Protein AF-A0AAU8DUE4-F1 (afdb_monomer_lite)

Foldseek 3Di:
DDDDDPPDPPLPQADWDQDPNFTEGEDPAQVVLLVVQLVVQLVVLCVLVVVDDSVVSSVLSNVLSVVVLVLLVQLLVQLVVLLVVLVWDWPHWYAYSVGIDTQTDDDGPALQSQLSSLLRSLVSLQVQLVVLCVVLVVDDPSDSSNVSSNSSNVVSNVLSVVLLQCFPPRSVVSNQLSVCVRVPHDNVVSLVVSLVSLLVQLVVLQVVLVVCVVVVNNVSSVVSNVVSVVSNVVSVVSVVVVVVVVVCVVDDDDDDDDDDDFDQDPPPPPPDTEGEDDDPDPVVVVVCLVVDPDQKHFYADPSRHTSDMDGSVRSVVVVVVVVVVDPDDPDDDDDDDDDDDDDDD

pLDDT: mean 72.84, std 23.56, range [22.42, 98.5]

Radius of gyration: 26.9 Å; chains: 1; bounding box: 54×58×117 Å

Sequence (345 aa):
MNASGSTGPRSARGPRWVVLGAVVRPSRGWPLSAAIAIIVVAFVAGRVLRDRSGPVVALFSVGLVALLIVGVLLHEFGHLIAARWAGQRVLGIRFDILGGRTDIVGESRGHGRDALVAAAGPLVSVLLAALAAAVATAFTPQSLPWLLSMAIALINGLLAVFNLLPALPLDGGEILRSLLLAIGVRRSVAARAVLGGSLLVGAGLLAAALLVGSRGDLPTAVVLVGIGVHLGAIALSAARHERSSVADDAGPTPRRPATGAVDEVGASGTGRPAIVLTTDSFGAVSAALATDPAQRWVLIDDEGDVVSVWSREELTRILGDRSADRRTSVRTLPAHPPSNDDRTA

Organism: NCBI:txid3158264

Secondary structure (DSSP, 8-state):
----------------EEETTEEEEE-TTHHHHHHHHHHHHHHHHHHHTTTS-HHHHHHHHHHHHHHHHHHHHHHHHHHHHHHHHTT-EEEEEEE-SS-EEEEEES--SSHHHHHHHHHHHHHHHHHHHHHHHHHHTTS-TTSHHHHHHHHHHHHHHHHHHHHTSS-TTSHHHHHHHHHHHHTT--HHHHHHHHHHHHHHHHHHHHHHHHHHHHTT-HHHHHHHHHHHHHHHHHHHHHHHHHHHHHHTTSPPP-PPPP---------TTSSS--EE---S-HHHHHHHHHH---SEEEEE-TTS-EEEEEEHHHHHHHHHHHHHTT-S---PPPPPPP-------

Structure (mmCIF, N/CA/C/O backbone):
data_AF-A0AAU8DUE4-F1
#
_entry.id   AF-A0AAU8DUE4-F1
#
loop_
_atom_site.group_PDB
_atom_site.id
_atom_site.type_symbol
_atom_site.label_atom_id
_atom_site.label_alt_id
_atom_site.label_comp_id
_atom_site.label_asym_id
_atom_site.label_entity_id
_atom_site.label_seq_id
_atom_site.pdbx_PDB_ins_code
_atom_site.Cartn_x
_atom_site.Cartn_y
_atom_site.Cartn_z
_atom_site.occupancy
_atom_site.B_iso_or_equiv
_atom_site.auth_seq_id
_atom_site.auth_comp_id
_atom_site.auth_asym_id
_atom_site.auth_atom_id
_atom_site.pdbx_PDB_model_num
ATOM 1 N N . MET A 1 1 ? 32.704 34.022 38.830 1.00 37.94 1 MET A N 1
ATOM 2 C CA . MET A 1 1 ? 32.603 33.742 37.383 1.00 37.94 1 MET A CA 1
ATOM 3 C C . MET A 1 1 ? 33.322 32.435 37.117 1.00 37.94 1 MET A C 1
ATOM 5 O O . MET A 1 1 ? 34.520 32.393 37.330 1.00 37.94 1 MET A O 1
ATOM 9 N N . ASN A 1 2 ? 32.588 31.378 36.772 1.00 26.64 2 ASN A N 1
ATOM 10 C CA . ASN A 1 2 ? 33.035 30.312 35.872 1.00 26.64 2 ASN A CA 1
ATOM 11 C C . ASN A 1 2 ? 31.821 29.441 35.547 1.00 26.64 2 ASN A C 1
ATOM 13 O O . ASN A 1 2 ? 31.178 28.887 36.433 1.00 26.64 2 ASN A O 1
ATOM 17 N N . ALA A 1 3 ? 31.469 29.451 34.265 1.00 30.03 3 ALA A N 1
ATOM 18 C CA . ALA A 1 3 ? 30.291 28.829 33.698 1.00 30.03 3 ALA A CA 1
ATOM 19 C C . ALA A 1 3 ? 30.457 27.305 33.662 1.00 30.03 3 ALA A C 1
ATOM 21 O O . ALA A 1 3 ? 31.355 26.790 32.998 1.00 30.03 3 ALA A O 1
ATOM 22 N N . SER A 1 4 ? 29.569 26.585 34.342 1.00 32.81 4 SER A N 1
ATOM 23 C CA . SER A 1 4 ? 29.316 25.175 34.072 1.00 32.81 4 SER A CA 1
ATOM 24 C C . SER A 1 4 ? 28.500 25.084 32.783 1.00 32.81 4 SER A C 1
ATOM 26 O O . SER A 1 4 ? 27.312 25.397 32.740 1.00 32.81 4 SER A O 1
ATOM 28 N N . GLY A 1 5 ? 29.164 24.703 31.692 1.00 28.00 5 GLY A N 1
ATOM 29 C CA . GLY A 1 5 ? 28.500 24.376 30.439 1.00 28.00 5 GLY A CA 1
ATOM 30 C C . GLY A 1 5 ? 27.603 23.158 30.631 1.00 28.00 5 GLY A C 1
ATOM 31 O O . GLY A 1 5 ? 28.083 22.032 30.710 1.00 28.00 5 GLY A O 1
ATOM 32 N N . SER A 1 6 ? 26.294 23.385 30.695 1.00 29.22 6 SER A N 1
ATOM 33 C CA . SER A 1 6 ? 25.285 22.338 30.597 1.00 29.22 6 SER A CA 1
ATOM 34 C C . SER A 1 6 ? 25.273 21.797 29.164 1.00 29.22 6 SER A C 1
ATOM 36 O O . SER A 1 6 ? 24.607 22.338 28.277 1.00 29.22 6 SER A O 1
ATOM 38 N N . THR A 1 7 ? 26.013 20.724 28.907 1.00 32.09 7 THR A N 1
ATOM 39 C CA . THR A 1 7 ? 25.808 19.898 27.714 1.00 32.09 7 THR A CA 1
ATOM 40 C C . THR A 1 7 ? 24.583 19.021 27.947 1.00 32.09 7 THR A C 1
ATOM 42 O O . THR A 1 7 ? 24.698 17.844 28.273 1.00 32.09 7 THR A O 1
ATOM 45 N N . GLY A 1 8 ? 23.393 19.611 27.814 1.00 29.33 8 GLY A N 1
ATOM 46 C CA . GLY A 1 8 ? 22.180 18.821 27.632 1.00 29.33 8 GLY A CA 1
ATOM 47 C C . GLY A 1 8 ? 22.309 17.983 26.351 1.00 29.33 8 GLY A C 1
ATOM 48 O O . GLY A 1 8 ? 22.964 18.433 25.399 1.00 29.33 8 GLY A O 1
ATOM 49 N N . PRO A 1 9 ? 21.728 16.773 26.290 1.00 30.19 9 PRO A N 1
ATOM 50 C CA . PRO A 1 9 ? 21.724 15.989 25.066 1.00 30.19 9 PRO A CA 1
ATOM 51 C C . PRO A 1 9 ? 21.050 16.818 23.968 1.00 30.19 9 PRO A C 1
ATOM 53 O O . PRO A 1 9 ? 19.863 17.136 24.031 1.00 30.19 9 PRO A O 1
ATOM 56 N N . ARG A 1 10 ? 21.830 17.223 22.959 1.00 33.66 10 ARG A N 1
ATOM 57 C CA . ARG A 1 10 ? 21.301 17.843 21.743 1.00 33.66 10 ARG A CA 1
ATOM 58 C C . ARG A 1 10 ? 20.448 16.778 21.063 1.00 33.66 10 ARG A C 1
ATOM 60 O O . ARG A 1 10 ? 20.991 15.927 20.364 1.00 33.66 10 ARG A O 1
ATOM 67 N N . SER A 1 11 ? 19.132 16.810 21.274 1.00 38.44 11 SER A N 1
ATOM 68 C CA . SER A 1 11 ? 18.200 16.015 20.481 1.00 38.44 11 SER A CA 1
ATOM 69 C C . SER A 1 11 ? 18.420 16.398 19.020 1.00 38.44 11 SER A C 1
ATOM 71 O O . SER A 1 11 ? 18.140 17.517 18.582 1.00 38.44 11 SER A O 1
ATOM 73 N N . ALA A 1 12 ? 19.053 15.496 18.274 1.00 36.91 12 ALA A N 1
ATOM 74 C CA . ALA A 1 12 ? 19.322 15.673 16.861 1.00 36.91 12 ALA A CA 1
ATOM 75 C C . ALA A 1 12 ? 17.980 15.597 16.127 1.00 36.91 12 ALA A C 1
ATOM 77 O O . ALA A 1 12 ? 17.586 14.532 15.655 1.00 36.91 12 ALA A O 1
ATOM 78 N N . ARG A 1 13 ? 17.255 16.724 16.090 1.00 52.66 13 ARG A N 1
ATOM 79 C CA . ARG A 1 13 ? 16.019 16.895 15.324 1.00 52.66 13 ARG A CA 1
ATOM 80 C C . ARG A 1 13 ? 16.349 16.567 13.872 1.00 52.66 13 ARG A C 1
ATOM 82 O O . ARG A 1 13 ? 17.042 17.337 13.209 1.00 52.66 13 ARG A O 1
ATOM 89 N N . GLY A 1 14 ? 15.906 15.399 13.414 1.00 55.41 14 GLY A N 1
ATOM 90 C CA . GLY A 1 14 ? 16.060 14.986 12.025 1.00 55.41 14 GLY A CA 1
ATOM 91 C C . GLY A 1 14 ? 15.427 16.003 11.065 1.00 55.41 14 GLY A C 1
ATOM 92 O O . GLY A 1 14 ? 14.622 16.843 11.489 1.00 55.41 14 GLY A O 1
ATOM 93 N N . PRO A 1 15 ? 15.787 15.957 9.773 1.00 57.09 15 PRO A N 1
ATOM 94 C CA . PRO A 1 15 ? 15.220 16.853 8.775 1.00 57.09 15 PRO A CA 1
ATOM 95 C C . PRO A 1 15 ? 13.686 16.774 8.787 1.00 57.09 15 PRO A C 1
ATOM 97 O O . PRO A 1 15 ? 13.103 15.694 8.822 1.00 57.09 15 PRO A O 1
ATOM 100 N N . ARG A 1 16 ? 13.027 17.936 8.785 1.00 67.12 16 ARG A N 1
ATOM 101 C CA . ARG A 1 16 ? 11.568 18.068 8.687 1.00 67.12 16 ARG A CA 1
ATOM 102 C C . ARG A 1 16 ? 11.243 18.717 7.360 1.00 67.12 16 ARG A C 1
ATOM 104 O O . ARG A 1 16 ? 11.675 19.841 7.116 1.00 67.12 16 ARG A O 1
ATOM 111 N N . TRP A 1 17 ? 10.498 18.024 6.513 1.00 75.38 17 TRP A N 1
ATOM 112 C CA . TRP A 1 17 ? 10.047 18.571 5.238 1.00 75.38 17 TRP A CA 1
ATOM 113 C C . TRP A 1 17 ? 8.568 18.908 5.356 1.00 75.38 17 TRP A C 1
ATOM 115 O O . TRP A 1 17 ? 7.810 18.155 5.958 1.00 75.38 17 TRP A O 1
ATOM 125 N N . VAL A 1 18 ? 8.146 20.048 4.816 1.00 73.38 18 VAL A N 1
ATOM 126 C CA . VAL A 1 18 ? 6.722 20.383 4.736 1.00 73.38 18 VAL A CA 1
ATOM 127 C C . VAL A 1 18 ? 6.282 20.148 3.304 1.00 73.38 18 VAL A C 1
ATOM 129 O O . VAL A 1 18 ? 6.694 20.869 2.402 1.00 73.38 18 VAL A O 1
ATOM 132 N N . VAL A 1 19 ? 5.453 19.130 3.102 1.00 69.31 19 VAL A N 1
ATOM 133 C CA . VAL A 1 19 ? 4.878 18.790 1.798 1.00 69.31 19 VAL A CA 1
ATOM 134 C C . VAL A 1 19 ? 3.371 18.958 1.925 1.00 69.31 19 VAL A C 1
ATOM 136 O O . VAL A 1 19 ? 2.766 18.364 2.810 1.00 69.31 19 VAL A O 1
ATOM 139 N N . LEU A 1 20 ? 2.769 19.828 1.106 1.00 63.19 20 LEU A N 1
ATOM 140 C CA . LEU A 1 20 ? 1.316 20.081 1.094 1.00 63.19 20 LEU A CA 1
ATOM 141 C C . LEU A 1 20 ? 0.706 20.330 2.499 1.00 63.19 20 LEU A C 1
ATOM 143 O O . LEU A 1 20 ? -0.386 19.865 2.821 1.00 63.19 20 LEU A O 1
ATOM 147 N N . GLY A 1 21 ? 1.429 21.041 3.376 1.00 64.25 21 GLY A N 1
ATOM 148 C CA . GLY A 1 21 ? 0.975 21.348 4.743 1.00 64.25 21 GLY A CA 1
ATOM 149 C C . GLY A 1 21 ? 1.030 20.172 5.733 1.00 64.25 21 GLY A C 1
ATOM 150 O O . GLY A 1 21 ? 0.445 20.244 6.818 1.00 64.25 21 GLY A O 1
ATOM 151 N N . ALA A 1 22 ? 1.713 19.082 5.381 1.00 69.75 22 ALA A N 1
ATOM 152 C CA . ALA A 1 22 ? 2.033 17.964 6.262 1.00 69.75 22 ALA A CA 1
ATOM 153 C C . ALA A 1 22 ? 3.537 17.924 6.553 1.00 69.75 22 ALA A C 1
ATOM 155 O O . ALA A 1 22 ? 4.358 18.151 5.664 1.00 69.75 22 ALA A O 1
ATOM 156 N N . VAL A 1 23 ? 3.903 17.630 7.803 1.00 78.62 23 VAL A N 1
ATOM 157 C CA . VAL A 1 23 ? 5.305 17.435 8.189 1.00 78.62 23 VAL A CA 1
ATOM 158 C C . VAL A 1 23 ? 5.705 16.004 7.842 1.00 78.62 23 VAL A C 1
ATOM 160 O O . VAL A 1 23 ? 5.219 15.064 8.468 1.00 78.62 23 VAL A O 1
ATOM 163 N N . VAL A 1 24 ? 6.597 15.854 6.869 1.00 79.75 24 VAL A N 1
ATOM 164 C CA . VAL A 1 24 ? 7.242 14.595 6.497 1.00 79.75 24 VAL A CA 1
ATOM 165 C C . VAL A 1 24 ? 8.560 14.479 7.262 1.00 79.75 24 VAL A C 1
ATOM 167 O O . VAL A 1 24 ? 9.395 15.390 7.235 1.00 79.75 24 VAL A O 1
ATOM 170 N N . ARG A 1 25 ? 8.728 13.367 7.979 1.00 80.94 25 ARG A N 1
ATOM 171 C CA . ARG A 1 25 ? 9.902 13.051 8.798 1.00 80.94 25 ARG A CA 1
ATOM 172 C C . ARG A 1 25 ? 10.561 11.780 8.263 1.00 80.94 25 ARG A C 1
ATOM 174 O O . ARG A 1 25 ? 10.124 10.682 8.607 1.00 80.94 25 ARG A O 1
ATOM 181 N N . PRO A 1 26 ? 11.585 11.900 7.411 1.00 77.38 26 PRO A N 1
ATOM 182 C CA . PRO A 1 26 ? 12.329 10.737 6.970 1.00 77.38 26 PRO A CA 1
ATOM 183 C C . PRO A 1 26 ? 13.243 10.226 8.101 1.00 77.38 26 PRO A C 1
ATOM 185 O O . PRO A 1 26 ? 13.926 11.004 8.772 1.00 77.38 26 PRO A O 1
ATOM 188 N N . SER A 1 27 ? 13.234 8.915 8.339 1.00 77.88 27 SER A N 1
ATOM 189 C CA . SER A 1 27 ? 14.024 8.247 9.380 1.00 77.88 27 SER A CA 1
ATOM 190 C C . SER A 1 27 ? 15.495 8.159 8.982 1.00 77.88 27 SER A C 1
ATOM 192 O O . SER A 1 27 ? 15.812 8.148 7.802 1.00 77.88 27 SER A O 1
ATOM 194 N N . ARG A 1 28 ? 16.433 8.010 9.924 1.00 79.12 28 ARG A N 1
ATOM 195 C CA . ARG A 1 28 ? 17.875 7.923 9.589 1.00 79.12 28 ARG A CA 1
ATOM 196 C C . ARG A 1 28 ? 18.219 6.824 8.563 1.00 79.12 28 ARG A C 1
ATOM 198 O O . ARG A 1 28 ? 19.220 6.955 7.866 1.00 79.12 28 ARG A O 1
ATOM 205 N N . GLY A 1 29 ? 17.395 5.777 8.454 1.00 77.00 29 GLY A N 1
ATOM 206 C CA . GLY A 1 29 ? 17.578 4.659 7.524 1.00 77.00 29 GLY A CA 1
ATOM 207 C C . GLY A 1 29 ? 17.016 4.869 6.112 1.00 77.00 29 GLY A C 1
ATOM 208 O O . GLY A 1 29 ? 17.277 4.042 5.241 1.00 77.00 29 GLY A O 1
ATOM 209 N N . TRP A 1 30 ? 16.284 5.956 5.851 1.00 80.81 30 TRP A N 1
ATOM 210 C CA . TRP A 1 30 ? 15.630 6.195 4.556 1.00 80.81 30 TRP A CA 1
ATOM 211 C C . TRP A 1 30 ? 16.572 6.201 3.328 1.00 80.81 30 TRP A C 1
ATOM 213 O O . TRP A 1 30 ? 16.163 5.721 2.269 1.00 80.81 30 TRP A O 1
ATOM 223 N N . PRO A 1 31 ? 17.835 6.686 3.397 1.00 85.06 31 PRO A N 1
ATOM 224 C CA . PRO A 1 31 ? 18.707 6.669 2.223 1.00 85.06 31 PRO A CA 1
ATOM 225 C C . PRO A 1 31 ? 19.126 5.244 1.852 1.00 85.06 31 PRO A C 1
ATOM 227 O O . PRO A 1 31 ? 19.308 4.935 0.676 1.00 85.06 31 PRO A O 1
ATOM 230 N N . LEU A 1 32 ? 19.255 4.363 2.851 1.00 84.50 32 LEU A N 1
ATOM 231 C CA . LEU A 1 32 ? 19.593 2.960 2.637 1.00 84.50 32 LEU A CA 1
ATOM 232 C C . LEU A 1 32 ? 18.448 2.225 1.932 1.00 84.50 32 LEU A C 1
ATOM 234 O O . LEU A 1 32 ? 18.707 1.478 0.992 1.00 84.50 32 LEU A O 1
ATOM 238 N N . SER A 1 33 ? 17.191 2.465 2.324 1.00 80.19 33 SER A N 1
ATOM 239 C CA . SER A 1 33 ? 16.043 1.861 1.636 1.00 80.19 33 SER A CA 1
ATOM 240 C C . SER A 1 33 ? 15.910 2.354 0.199 1.00 80.19 33 SER A C 1
ATOM 242 O O . SER A 1 33 ? 15.703 1.541 -0.701 1.00 80.19 33 SER A O 1
ATOM 244 N N . ALA A 1 34 ? 16.136 3.647 -0.050 1.00 84.69 34 ALA A N 1
ATOM 245 C CA . ALA A 1 34 ? 16.182 4.188 -1.407 1.00 84.69 34 ALA A CA 1
ATOM 246 C C . ALA A 1 34 ? 17.297 3.541 -2.251 1.00 84.69 34 ALA A C 1
ATOM 248 O O . ALA A 1 34 ? 17.054 3.149 -3.392 1.00 84.69 34 ALA A O 1
ATOM 249 N N . ALA A 1 35 ? 18.499 3.366 -1.693 1.00 88.25 35 ALA A N 1
ATOM 250 C CA . ALA A 1 35 ? 19.607 2.708 -2.385 1.00 88.25 35 ALA A CA 1
ATOM 251 C C . ALA A 1 35 ? 19.294 1.239 -2.717 1.00 88.25 35 ALA A C 1
ATOM 253 O O . ALA A 1 35 ? 19.505 0.809 -3.851 1.00 88.25 35 ALA A O 1
ATOM 254 N N . ILE A 1 36 ? 18.736 0.484 -1.765 1.00 85.00 36 ILE A N 1
ATOM 255 C CA . ILE A 1 36 ? 18.310 -0.907 -1.983 1.00 85.00 36 ILE A CA 1
ATOM 256 C C . ILE A 1 36 ? 17.237 -0.973 -3.074 1.00 85.00 36 ILE A C 1
ATOM 258 O O . ILE A 1 36 ? 17.354 -1.785 -3.991 1.00 85.00 36 ILE A O 1
ATOM 262 N N . ALA A 1 37 ? 16.230 -0.095 -3.025 1.00 85.88 37 ALA A N 1
ATOM 263 C CA . ALA A 1 37 ? 15.186 -0.030 -4.042 1.00 85.88 37 ALA A CA 1
ATOM 264 C C . ALA A 1 37 ? 15.771 0.252 -5.435 1.00 85.88 37 ALA A C 1
ATOM 266 O O . ALA A 1 37 ? 15.408 -0.428 -6.390 1.00 85.88 37 ALA A O 1
ATOM 267 N N . ILE A 1 38 ? 16.722 1.187 -5.554 1.00 90.12 38 ILE A N 1
ATOM 268 C CA . ILE A 1 38 ? 17.409 1.479 -6.824 1.00 90.12 38 ILE A CA 1
ATOM 269 C C . ILE A 1 38 ? 18.175 0.257 -7.324 1.00 90.12 38 ILE A C 1
ATOM 271 O O . ILE A 1 38 ? 18.081 -0.056 -8.505 1.00 90.12 38 ILE A O 1
ATOM 275 N N . ILE A 1 39 ? 18.896 -0.455 -6.455 1.00 88.69 39 ILE A N 1
ATOM 276 C CA . ILE A 1 39 ? 19.651 -1.657 -6.838 1.00 88.69 39 ILE A CA 1
ATOM 277 C C . ILE A 1 39 ? 18.706 -2.759 -7.330 1.00 88.69 39 ILE A C 1
ATOM 279 O O . ILE A 1 39 ? 18.939 -3.337 -8.392 1.00 88.69 39 ILE A O 1
ATOM 283 N N . VAL A 1 40 ? 17.623 -3.029 -6.597 1.00 85.50 40 VAL A N 1
ATOM 284 C CA . VAL A 1 40 ? 16.628 -4.046 -6.970 1.00 85.50 40 VAL A CA 1
ATOM 285 C C . VAL A 1 40 ? 15.948 -3.675 -8.286 1.00 85.50 40 VAL A C 1
ATOM 287 O O . VAL A 1 40 ? 15.868 -4.503 -9.195 1.00 85.50 40 VAL A O 1
ATOM 290 N N . VAL A 1 41 ? 15.506 -2.424 -8.427 1.00 89.44 41 VAL A N 1
ATOM 291 C CA . VAL A 1 41 ? 14.878 -1.941 -9.659 1.00 89.44 41 VAL A CA 1
ATOM 292 C C . VAL A 1 41 ? 15.864 -1.983 -10.821 1.00 89.44 41 VAL A C 1
ATOM 294 O O . VAL A 1 41 ? 15.484 -2.455 -11.884 1.00 89.44 41 VAL A O 1
ATOM 297 N N . ALA A 1 42 ? 17.123 -1.583 -10.637 1.00 91.62 42 ALA A N 1
ATOM 298 C CA . ALA A 1 42 ? 18.146 -1.645 -11.680 1.00 91.62 42 ALA A CA 1
ATOM 299 C C . ALA A 1 42 ? 18.449 -3.077 -12.118 1.00 91.62 42 ALA A C 1
ATOM 301 O O . ALA A 1 42 ? 18.607 -3.335 -13.310 1.00 91.62 42 ALA A O 1
ATOM 302 N N . PHE A 1 43 ? 18.467 -4.023 -11.181 1.00 88.25 43 PHE A N 1
ATOM 303 C CA . PHE A 1 43 ? 18.627 -5.438 -11.490 1.00 88.25 43 PHE A CA 1
ATOM 304 C C . PHE A 1 43 ? 17.467 -5.977 -12.339 1.00 88.25 43 PHE A C 1
ATOM 306 O O . PHE A 1 43 ? 17.693 -6.623 -13.364 1.00 88.25 43 PHE A O 1
ATOM 313 N N . VAL A 1 44 ? 16.221 -5.681 -11.955 1.00 87.75 44 VAL A N 1
ATOM 314 C CA . VAL A 1 44 ? 15.029 -6.101 -12.711 1.00 87.75 44 VAL A CA 1
ATOM 315 C C . VAL A 1 44 ? 14.959 -5.385 -14.062 1.00 87.75 44 VAL A C 1
ATOM 317 O O . VAL A 1 44 ? 14.780 -6.029 -15.097 1.00 87.75 44 VAL A O 1
ATOM 320 N N . ALA A 1 45 ? 15.165 -4.068 -14.078 1.00 90.38 45 ALA A N 1
ATOM 321 C CA . ALA A 1 45 ? 15.173 -3.252 -15.283 1.00 90.38 45 ALA A CA 1
ATOM 322 C C . ALA A 1 45 ? 16.269 -3.701 -16.252 1.00 90.38 45 ALA A C 1
ATOM 324 O O . ALA A 1 45 ? 16.010 -3.743 -17.445 1.00 90.38 45 ALA A O 1
ATOM 325 N N . GLY A 1 46 ? 17.443 -4.122 -15.775 1.00 91.56 46 GLY A N 1
ATOM 326 C CA . GLY A 1 46 ? 18.506 -4.672 -16.620 1.00 91.56 46 GLY A CA 1
ATOM 327 C C . GLY A 1 46 ? 18.111 -5.961 -17.348 1.00 91.56 46 GLY A C 1
ATOM 328 O O . GLY A 1 46 ? 18.571 -6.200 -18.461 1.00 91.56 46 GLY A O 1
ATOM 329 N N . ARG A 1 47 ? 17.209 -6.771 -16.773 1.00 89.12 47 ARG A N 1
ATOM 330 C CA . ARG A 1 47 ? 16.661 -7.961 -17.449 1.00 89.12 47 ARG A CA 1
ATOM 331 C C . ARG A 1 47 ? 15.611 -7.606 -18.501 1.00 89.12 47 ARG A C 1
ATOM 333 O O . ARG A 1 47 ? 15.563 -8.246 -19.548 1.00 89.12 47 ARG A O 1
ATOM 340 N N . VAL A 1 48 ? 14.776 -6.604 -18.224 1.00 89.50 48 VAL A N 1
ATOM 341 C CA . VAL A 1 48 ? 13.697 -6.156 -19.126 1.00 89.50 48 VAL A CA 1
ATOM 342 C C . VAL A 1 48 ? 14.245 -5.301 -20.272 1.00 89.50 48 VAL A C 1
ATOM 344 O O . VAL A 1 48 ? 13.879 -5.485 -21.427 1.00 89.50 48 VAL A O 1
ATOM 347 N N . LEU A 1 49 ? 15.164 -4.390 -19.963 1.00 92.81 49 LEU A N 1
ATOM 348 C CA . LEU A 1 49 ? 15.801 -3.438 -20.871 1.00 92.81 49 LEU A CA 1
ATOM 349 C C . LEU A 1 49 ? 17.176 -3.935 -21.339 1.00 92.81 49 LEU A C 1
ATOM 351 O O . LEU A 1 49 ? 18.089 -3.132 -21.518 1.00 92.81 49 LEU A O 1
ATOM 355 N N . ARG A 1 50 ? 17.337 -5.248 -21.538 1.00 91.88 50 ARG A N 1
ATOM 356 C CA . ARG A 1 50 ? 18.631 -5.875 -21.875 1.00 91.88 50 ARG A CA 1
ATOM 357 C C . ARG A 1 50 ? 19.290 -5.310 -23.141 1.00 91.88 50 ARG A C 1
ATOM 359 O O . ARG A 1 50 ? 20.508 -5.321 -23.254 1.00 91.88 50 ARG A O 1
ATOM 366 N N . ASP A 1 51 ? 18.481 -4.789 -24.063 1.00 92.75 51 ASP A N 1
ATOM 367 C CA . ASP A 1 51 ? 18.935 -4.201 -25.329 1.00 92.75 51 ASP A CA 1
ATOM 368 C C . ASP A 1 51 ? 19.290 -2.703 -25.190 1.00 92.75 51 ASP A C 1
ATOM 370 O O . ASP A 1 51 ? 19.585 -2.023 -26.174 1.00 92.75 51 ASP A O 1
ATOM 374 N N . ARG A 1 52 ? 19.215 -2.142 -23.974 1.00 93.56 52 ARG A N 1
ATOM 375 C CA . ARG A 1 52 ? 19.530 -0.738 -23.672 1.00 93.56 52 ARG A CA 1
ATOM 376 C C . ARG A 1 52 ? 20.885 -0.623 -22.982 1.00 93.56 52 ARG A C 1
ATOM 378 O O . ARG A 1 52 ? 21.331 -1.521 -22.277 1.00 93.56 52 ARG A O 1
ATOM 385 N N . SER A 1 53 ? 21.536 0.524 -23.164 1.00 95.50 53 SER A N 1
ATOM 386 C CA . SER A 1 53 ? 22.815 0.802 -22.514 1.00 95.50 53 SER A CA 1
ATOM 387 C C . SER A 1 53 ? 22.659 0.936 -20.995 1.00 95.50 53 SER A C 1
ATOM 389 O O . SER A 1 53 ? 21.625 1.387 -20.495 1.00 95.50 53 SER A O 1
ATOM 391 N N . GLY A 1 54 ? 23.719 0.601 -20.253 1.00 94.69 54 GLY A N 1
ATOM 392 C CA . GLY A 1 54 ? 23.750 0.708 -18.789 1.00 94.69 54 GLY A CA 1
ATOM 393 C C . GLY A 1 54 ? 23.278 2.067 -18.239 1.00 94.69 54 GLY A C 1
ATOM 394 O O . GLY A 1 54 ? 22.445 2.074 -17.334 1.00 94.69 54 GLY A O 1
ATOM 395 N N . PRO A 1 55 ? 23.708 3.217 -18.801 1.00 95.94 55 PRO A N 1
ATOM 396 C CA . PRO A 1 55 ? 23.229 4.530 -18.361 1.00 95.94 55 PRO A CA 1
ATOM 397 C C . PRO A 1 55 ? 21.716 4.733 -18.514 1.00 95.94 55 PRO A C 1
ATOM 399 O O . PRO A 1 55 ? 21.093 5.349 -17.652 1.00 95.94 55 PRO A O 1
ATOM 402 N N . VAL A 1 56 ? 21.103 4.192 -19.574 1.00 95.12 56 VAL A N 1
ATOM 403 C CA . VAL A 1 56 ? 19.646 4.272 -19.778 1.00 95.12 56 VAL A CA 1
ATOM 404 C C . VAL A 1 56 ? 18.914 3.454 -18.718 1.00 95.12 56 VAL A C 1
ATOM 406 O O . VAL A 1 56 ? 17.943 3.938 -18.141 1.00 95.12 56 VAL A O 1
ATOM 409 N N . VAL A 1 57 ? 19.398 2.245 -18.417 1.00 95.19 57 VAL A N 1
ATOM 410 C CA . VAL A 1 57 ? 18.835 1.397 -17.353 1.00 95.19 57 VAL A CA 1
ATOM 411 C C . VAL A 1 57 ? 18.962 2.077 -15.989 1.00 95.19 57 VAL A C 1
ATOM 413 O O . VAL A 1 57 ? 17.997 2.101 -15.224 1.00 95.19 57 VAL A O 1
ATOM 416 N N . ALA A 1 58 ? 20.115 2.682 -15.695 1.00 94.62 58 ALA A N 1
ATOM 417 C CA . ALA A 1 58 ? 20.342 3.407 -14.448 1.00 94.62 58 ALA A CA 1
ATOM 418 C C . ALA A 1 58 ? 19.387 4.603 -14.302 1.00 94.62 58 ALA A C 1
ATOM 420 O O . ALA A 1 58 ? 18.719 4.732 -13.276 1.00 94.62 58 ALA A O 1
ATOM 421 N N . LEU A 1 59 ? 19.259 5.434 -15.344 1.00 95.62 59 LEU A N 1
ATOM 422 C CA . LEU A 1 59 ? 18.360 6.590 -15.333 1.00 95.62 59 LEU A CA 1
ATOM 423 C C . LEU A 1 59 ? 16.890 6.171 -15.197 1.00 95.62 59 LEU A C 1
ATOM 425 O O . LEU A 1 59 ? 16.162 6.755 -14.397 1.00 95.62 59 LEU A O 1
ATOM 429 N N . PHE A 1 60 ? 16.470 5.132 -15.927 1.00 95.62 60 PHE A N 1
ATOM 430 C CA . PHE A 1 60 ? 15.132 4.554 -15.799 1.00 95.62 60 PHE A CA 1
ATOM 431 C C . PHE A 1 60 ? 14.859 4.097 -14.362 1.00 95.62 60 PHE A C 1
ATOM 433 O O . PHE A 1 60 ? 13.798 4.377 -13.815 1.00 95.62 60 PHE A O 1
ATOM 440 N N . SER A 1 61 ? 15.831 3.436 -13.733 1.00 93.94 61 SER A N 1
ATOM 441 C CA . SER A 1 61 ? 15.683 2.876 -12.387 1.00 93.94 61 SER A CA 1
ATOM 442 C C . SER A 1 61 ? 15.581 3.955 -11.316 1.00 93.94 61 SER A C 1
ATOM 444 O O . SER A 1 61 ? 14.702 3.888 -10.461 1.00 93.94 61 SER A O 1
ATOM 446 N N . VAL A 1 62 ? 16.429 4.986 -11.392 1.00 95.19 62 VAL A N 1
ATOM 447 C CA . VAL A 1 62 ? 16.360 6.146 -10.491 1.00 95.19 62 VAL A CA 1
ATOM 448 C C . VAL A 1 62 ? 15.040 6.895 -10.676 1.00 95.19 62 VAL A C 1
ATOM 450 O O . VAL A 1 62 ? 14.376 7.210 -9.690 1.00 95.19 62 VAL A O 1
ATOM 453 N N . GLY A 1 63 ? 14.630 7.136 -11.927 1.00 95.12 63 GLY A N 1
ATOM 454 C CA . GLY A 1 63 ? 13.361 7.793 -12.239 1.00 95.12 63 GLY A CA 1
ATOM 455 C C . GLY A 1 63 ? 12.153 7.009 -11.727 1.00 95.12 63 GLY A C 1
ATOM 456 O O . GLY A 1 63 ? 11.264 7.588 -11.105 1.00 95.12 63 GLY A O 1
ATOM 457 N N . LEU A 1 64 ? 12.147 5.686 -11.918 1.00 94.44 64 LEU A N 1
ATOM 458 C CA . LEU A 1 64 ? 11.099 4.814 -11.399 1.00 94.44 64 LEU A CA 1
ATOM 459 C C . LEU A 1 64 ? 11.058 4.866 -9.869 1.00 94.44 64 LEU A C 1
ATOM 461 O O . LEU A 1 64 ? 10.005 5.173 -9.327 1.00 94.44 64 LEU A O 1
ATOM 465 N N . VAL A 1 65 ? 12.176 4.658 -9.163 1.00 92.12 65 VAL A N 1
ATOM 466 C CA . VAL A 1 65 ? 12.194 4.706 -7.687 1.00 92.12 65 VAL A CA 1
ATOM 467 C C . VAL A 1 65 ? 11.740 6.063 -7.149 1.00 92.12 65 VAL A C 1
ATOM 469 O O . VAL A 1 65 ? 10.964 6.103 -6.196 1.00 92.12 65 VAL A O 1
ATOM 472 N N . ALA A 1 66 ? 12.147 7.171 -7.771 1.00 92.88 66 ALA A N 1
ATOM 473 C CA . ALA A 1 66 ? 11.668 8.496 -7.384 1.00 92.88 66 ALA A CA 1
ATOM 474 C C . ALA A 1 66 ? 10.135 8.602 -7.496 1.00 92.88 66 ALA A C 1
ATOM 476 O O . ALA A 1 66 ? 9.478 9.076 -6.570 1.00 92.88 66 ALA A O 1
ATOM 477 N N . LEU A 1 67 ? 9.552 8.100 -8.589 1.00 93.94 67 LEU A N 1
ATOM 478 C CA . LEU A 1 67 ? 8.099 8.067 -8.780 1.00 93.94 67 LEU A CA 1
ATOM 479 C C . LEU A 1 67 ? 7.395 7.094 -7.824 1.00 93.94 67 LEU A C 1
ATOM 481 O O . LEU A 1 67 ? 6.276 7.372 -7.399 1.00 93.94 67 LEU A O 1
ATOM 485 N N . LEU A 1 68 ? 8.041 5.993 -7.430 1.00 90.06 68 LEU A N 1
ATOM 486 C CA . LEU A 1 68 ? 7.514 5.085 -6.408 1.00 90.06 68 LEU A CA 1
ATOM 487 C C . LEU A 1 68 ? 7.449 5.750 -5.035 1.00 90.06 68 LEU A C 1
ATOM 489 O O . LEU A 1 68 ? 6.436 5.624 -4.355 1.00 90.06 68 LEU A O 1
ATOM 493 N N . ILE A 1 69 ? 8.482 6.505 -4.652 1.00 89.06 69 ILE A N 1
ATOM 494 C CA . ILE A 1 69 ? 8.471 7.294 -3.412 1.00 89.06 69 ILE A CA 1
ATOM 495 C C . ILE A 1 69 ? 7.320 8.302 -3.448 1.00 89.06 69 ILE A C 1
ATOM 497 O O . ILE A 1 69 ? 6.584 8.423 -2.472 1.00 89.06 69 ILE A O 1
ATOM 501 N N . VAL A 1 70 ? 7.112 8.981 -4.581 1.00 91.62 70 VAL A N 1
ATOM 502 C CA . VAL A 1 70 ? 5.957 9.875 -4.757 1.00 91.62 70 VAL A CA 1
ATOM 503 C C . VAL A 1 70 ? 4.638 9.109 -4.616 1.00 91.62 70 VAL A C 1
ATOM 505 O O . VAL A 1 70 ? 3.745 9.591 -3.928 1.00 91.62 70 VAL A O 1
ATOM 508 N N . GLY A 1 71 ? 4.514 7.915 -5.199 1.00 92.94 71 GLY A N 1
ATOM 509 C CA . GLY A 1 71 ? 3.325 7.066 -5.062 1.00 92.94 71 GLY A CA 1
ATOM 510 C C . GLY A 1 71 ? 3.025 6.676 -3.612 1.00 92.94 71 GLY A C 1
ATOM 511 O O . GLY A 1 71 ? 1.893 6.839 -3.162 1.00 92.94 71 GLY A O 1
ATOM 512 N N . VAL A 1 72 ? 4.042 6.248 -2.854 1.00 91.06 72 VAL A N 1
ATOM 513 C CA . VAL A 1 72 ? 3.913 5.940 -1.417 1.00 91.06 72 VAL A CA 1
ATOM 514 C C . VAL A 1 72 ? 3.543 7.190 -0.620 1.00 91.06 72 VAL A C 1
ATOM 516 O O . VAL A 1 72 ? 2.661 7.141 0.227 1.00 91.06 72 VAL A O 1
ATOM 519 N N . LEU A 1 73 ? 4.150 8.343 -0.910 1.00 90.69 73 LEU A N 1
ATOM 520 C CA . LEU A 1 73 ? 3.765 9.590 -0.249 1.00 90.69 73 LEU A CA 1
ATOM 521 C C . LEU A 1 73 ? 2.307 9.948 -0.541 1.00 90.69 73 LEU A C 1
ATOM 523 O O . LEU A 1 73 ? 1.584 10.307 0.380 1.00 90.69 73 LEU A O 1
ATOM 527 N N . LEU A 1 74 ? 1.861 9.842 -1.794 1.00 94.00 74 LEU A N 1
ATOM 528 C CA . LEU A 1 74 ? 0.471 10.111 -2.167 1.00 94.00 74 LEU A CA 1
ATOM 529 C C . LEU A 1 74 ? -0.505 9.147 -1.481 1.00 94.00 74 LEU A C 1
ATOM 531 O O . LEU A 1 74 ? -1.564 9.588 -1.037 1.00 94.00 74 LEU A O 1
ATOM 535 N N . HIS A 1 75 ? -0.133 7.875 -1.335 1.00 94.81 75 HIS A N 1
ATOM 536 C CA . HIS A 1 75 ? -0.864 6.897 -0.530 1.00 94.81 75 HIS A CA 1
ATOM 537 C C . HIS A 1 75 ? -1.027 7.381 0.924 1.00 94.81 75 HIS A C 1
ATOM 539 O O . HIS A 1 75 ? -2.152 7.522 1.403 1.00 94.81 75 HIS A O 1
ATOM 545 N N . GLU A 1 76 ? 0.066 7.772 1.588 1.00 92.81 76 GLU A N 1
ATOM 546 C CA . GLU A 1 76 ? 0.016 8.339 2.947 1.00 92.81 76 GLU A CA 1
ATOM 547 C C . GLU A 1 76 ? -0.796 9.639 3.025 1.00 92.81 76 GLU A C 1
ATOM 549 O O . GLU A 1 76 ? -1.552 9.873 3.972 1.00 92.81 76 GLU A O 1
ATOM 554 N N . PHE A 1 77 ? -0.709 10.492 2.002 1.00 92.62 77 PHE A N 1
ATOM 555 C CA . PHE A 1 77 ? -1.546 11.686 1.907 1.00 92.62 77 PHE A CA 1
ATOM 556 C C . PHE A 1 77 ? -3.036 11.341 1.840 1.00 92.62 77 PHE A C 1
ATOM 558 O O . PHE A 1 77 ? -3.840 12.082 2.407 1.00 92.62 77 PHE A O 1
ATOM 565 N N . GLY A 1 78 ? -3.407 10.222 1.212 1.00 95.19 78 GLY A N 1
ATOM 566 C CA . GLY A 1 78 ? -4.768 9.690 1.233 1.00 95.19 78 GLY A CA 1
ATOM 567 C C . GLY A 1 78 ? -5.273 9.489 2.661 1.00 95.19 78 GLY A C 1
ATOM 568 O O . GLY A 1 78 ? -6.297 10.068 3.038 1.00 95.19 78 GLY A O 1
ATOM 569 N N . HIS A 1 79 ? -4.515 8.760 3.484 1.00 93.62 79 HIS A N 1
ATOM 570 C CA . HIS A 1 79 ? -4.837 8.572 4.903 1.00 93.62 79 HIS A CA 1
ATOM 571 C C . HIS A 1 79 ? -4.894 9.891 5.662 1.00 93.62 79 HIS A C 1
ATOM 573 O O . HIS A 1 79 ? -5.842 10.140 6.400 1.00 93.62 79 HIS A O 1
ATOM 579 N N . LEU A 1 80 ? -3.909 10.766 5.464 1.00 93.06 80 LEU A N 1
ATOM 580 C CA . LEU A 1 80 ? -3.840 12.054 6.146 1.00 93.06 80 LEU A CA 1
ATOM 581 C C . LEU A 1 80 ? -5.064 12.929 5.857 1.00 93.06 80 LEU A C 1
ATOM 583 O O . LEU A 1 80 ? -5.629 13.528 6.778 1.00 93.06 80 LEU A O 1
ATOM 587 N N . ILE A 1 81 ? -5.470 13.028 4.589 1.00 93.69 81 ILE A N 1
ATOM 588 C CA . ILE A 1 81 ? -6.635 13.817 4.177 1.00 93.69 81 ILE A CA 1
ATOM 589 C C . ILE A 1 81 ? -7.903 13.214 4.785 1.00 93.69 81 ILE A C 1
ATOM 591 O O . ILE A 1 81 ? -8.696 13.945 5.387 1.00 93.69 81 ILE A O 1
ATOM 595 N N . ALA A 1 82 ? -8.067 11.892 4.698 1.00 94.69 82 ALA A N 1
ATOM 596 C CA . ALA A 1 82 ? -9.220 11.200 5.260 1.00 94.69 82 ALA A CA 1
ATOM 597 C C . ALA A 1 82 ? -9.289 11.331 6.790 1.00 94.69 82 ALA A C 1
ATOM 599 O O . ALA A 1 82 ? -10.357 11.611 7.331 1.00 94.69 82 ALA A O 1
ATOM 600 N N . ALA A 1 83 ? -8.161 11.215 7.491 1.00 91.62 83 ALA A N 1
ATOM 601 C CA . ALA A 1 83 ? -8.074 11.354 8.943 1.00 91.62 83 ALA A CA 1
ATOM 602 C C . ALA A 1 83 ? -8.480 12.762 9.397 1.00 91.62 83 ALA A C 1
ATOM 604 O O . ALA A 1 83 ? -9.281 12.923 10.321 1.00 91.62 83 ALA A O 1
ATOM 605 N N . ARG A 1 84 ? -7.996 13.803 8.703 1.00 90.94 84 ARG A N 1
ATOM 606 C CA . ARG A 1 84 ? -8.399 15.194 8.971 1.00 90.94 84 ARG A CA 1
ATOM 607 C C . ARG A 1 84 ? -9.893 15.404 8.732 1.00 90.94 84 ARG A C 1
ATOM 609 O O . ARG A 1 84 ? -10.552 16.033 9.557 1.00 90.94 84 ARG A O 1
ATOM 616 N N . TRP A 1 85 ? -10.438 14.848 7.648 1.00 93.12 85 TRP A N 1
ATOM 617 C CA . TRP A 1 85 ? -11.878 14.873 7.373 1.00 93.12 85 TRP A CA 1
ATOM 618 C C . TRP A 1 85 ? -12.691 14.140 8.454 1.00 93.12 85 TRP A C 1
ATOM 620 O O . TRP A 1 85 ? -13.748 14.617 8.871 1.00 93.12 85 TRP A O 1
ATOM 630 N N . ALA A 1 86 ? -12.173 13.026 8.973 1.00 90.75 86 ALA A N 1
ATOM 631 C CA . ALA A 1 86 ? -12.784 12.250 10.048 1.00 90.75 86 ALA A CA 1
ATOM 632 C C . ALA A 1 86 ? -12.694 12.929 11.434 1.00 90.75 86 ALA A C 1
ATOM 634 O O . ALA A 1 86 ? -13.308 12.455 12.396 1.00 90.75 86 ALA A O 1
ATOM 635 N N . GLY A 1 87 ? -11.985 14.061 11.534 1.00 86.38 87 GLY A N 1
ATOM 636 C CA . GLY A 1 87 ? -11.803 14.847 12.756 1.00 86.38 87 GLY A CA 1
ATOM 637 C C . GLY A 1 87 ? -10.622 14.409 13.623 1.00 86.38 87 GLY A C 1
ATOM 638 O O . GLY A 1 87 ? -10.507 14.878 14.754 1.00 86.38 87 GLY A O 1
ATOM 639 N N . GLN A 1 88 ? -9.757 13.531 13.114 1.00 87.25 88 GLN A N 1
ATOM 640 C CA . GLN A 1 88 ? -8.563 13.064 13.814 1.00 87.25 88 GLN A CA 1
ATOM 641 C C . GLN A 1 88 ? -7.401 14.047 13.642 1.00 87.25 88 GLN A C 1
ATOM 643 O O . GLN A 1 88 ? -7.327 14.822 12.681 1.00 87.25 88 GLN A O 1
ATOM 648 N N . ARG A 1 89 ? -6.462 14.023 14.594 1.00 83.19 89 ARG A N 1
ATOM 649 C CA . ARG A 1 89 ? -5.255 14.855 14.547 1.00 83.19 89 ARG A CA 1
ATOM 650 C C . ARG A 1 89 ? -4.123 14.081 13.886 1.00 83.19 89 ARG A C 1
ATOM 652 O O . ARG A 1 89 ? -3.790 12.992 14.327 1.00 83.19 89 ARG A O 1
ATOM 659 N N . VAL A 1 90 ? -3.490 14.674 12.877 1.00 84.06 90 VAL A N 1
ATOM 660 C CA . VAL A 1 90 ? -2.330 14.077 12.195 1.00 84.06 90 VAL A CA 1
ATOM 661 C C . VAL A 1 90 ? -1.051 14.777 12.650 1.00 84.06 90 VAL A C 1
ATOM 663 O O . VAL A 1 90 ? -0.920 15.990 12.468 1.00 84.06 90 VAL A O 1
ATOM 666 N N . LEU A 1 91 ? -0.115 14.030 13.240 1.00 79.94 91 LEU A N 1
ATOM 667 C CA . LEU A 1 91 ? 1.167 14.549 13.744 1.00 79.94 91 LEU A CA 1
ATOM 668 C C . LEU A 1 91 ? 2.225 14.695 12.641 1.00 79.94 91 LEU A C 1
ATOM 670 O O . LEU A 1 91 ? 3.162 15.497 12.756 1.00 79.94 91 LEU A O 1
ATOM 674 N N . GLY A 1 92 ? 2.086 13.919 11.570 1.00 80.12 92 GLY A N 1
ATOM 675 C CA . GLY A 1 92 ? 2.937 13.953 10.388 1.00 80.12 92 GLY A CA 1
ATOM 676 C C . GLY A 1 92 ? 2.953 12.616 9.660 1.00 80.12 92 GLY A C 1
ATOM 677 O O . GLY A 1 92 ? 2.228 11.695 10.021 1.00 80.12 92 GLY A O 1
ATOM 678 N N . ILE A 1 93 ? 3.793 12.539 8.636 1.00 84.19 93 ILE A N 1
ATOM 679 C CA . ILE A 1 93 ? 4.081 11.311 7.896 1.00 84.19 93 ILE A CA 1
ATOM 680 C C . ILE A 1 93 ? 5.523 10.932 8.220 1.00 84.19 93 ILE A C 1
ATOM 682 O O . ILE A 1 93 ? 6.432 11.747 8.037 1.00 84.19 93 ILE A O 1
ATOM 686 N N . ARG A 1 94 ? 5.746 9.721 8.725 1.00 80.88 94 ARG A N 1
ATOM 687 C CA . ARG A 1 94 ? 7.082 9.145 8.888 1.00 80.88 94 ARG A CA 1
ATOM 688 C C . ARG A 1 94 ? 7.408 8.287 7.681 1.00 80.88 94 ARG A C 1
ATOM 690 O O . ARG A 1 94 ? 6.534 7.627 7.135 1.00 80.88 94 ARG A O 1
ATOM 697 N N . PHE A 1 95 ? 8.662 8.323 7.262 1.00 76.25 95 PHE A N 1
ATOM 698 C CA . PHE A 1 95 ? 9.147 7.507 6.156 1.00 76.25 95 PHE A CA 1
ATOM 699 C C . PHE A 1 95 ? 10.364 6.720 6.628 1.00 76.25 95 PHE A C 1
ATOM 701 O O . PHE A 1 95 ? 11.337 7.323 7.080 1.00 76.25 95 PHE A O 1
ATOM 708 N N . ASP A 1 96 ? 10.303 5.395 6.577 1.00 71.06 96 ASP A N 1
ATOM 709 C CA . ASP A 1 96 ? 11.338 4.496 7.074 1.00 71.06 96 ASP A CA 1
ATOM 710 C C . ASP A 1 96 ? 11.815 3.485 6.016 1.00 71.06 96 ASP A C 1
ATOM 712 O O . ASP A 1 96 ? 11.708 3.712 4.810 1.00 71.06 96 ASP A O 1
ATOM 716 N N . ILE A 1 97 ? 12.471 2.412 6.467 1.00 60.44 97 ILE A N 1
ATOM 717 C CA . ILE A 1 97 ? 13.007 1.376 5.578 1.00 60.44 97 ILE A CA 1
ATOM 718 C C . ILE A 1 97 ? 11.890 0.496 4.997 1.00 60.44 97 ILE A C 1
ATOM 720 O O . ILE A 1 97 ? 12.053 -0.052 3.909 1.00 60.44 97 ILE A O 1
ATOM 724 N N . LEU A 1 98 ? 10.774 0.366 5.714 1.00 59.56 98 LEU A N 1
ATOM 725 C CA . LEU A 1 98 ? 9.632 -0.477 5.379 1.00 59.56 98 LEU A CA 1
ATOM 726 C C . LEU A 1 98 ? 8.561 0.284 4.583 1.00 59.56 98 LEU A C 1
ATOM 728 O O . LEU A 1 98 ? 7.785 -0.354 3.876 1.00 59.56 98 LEU A O 1
ATOM 732 N N . GLY A 1 99 ? 8.539 1.621 4.641 1.00 73.00 99 GLY A N 1
ATOM 733 C CA . GLY A 1 99 ? 7.668 2.451 3.809 1.00 73.00 99 GLY A CA 1
ATOM 734 C C . GLY A 1 99 ? 7.314 3.806 4.423 1.00 73.00 99 GLY A C 1
ATOM 735 O O . GLY A 1 99 ? 8.106 4.417 5.139 1.00 73.00 99 GLY A O 1
ATOM 736 N N . GLY A 1 100 ? 6.118 4.296 4.097 1.00 79.06 100 GLY A N 1
ATOM 737 C CA . GLY A 1 100 ? 5.497 5.449 4.743 1.00 79.06 100 GLY A CA 1
ATOM 738 C C . GLY A 1 100 ? 4.566 5.008 5.872 1.00 79.06 100 GLY A C 1
ATOM 739 O O . GLY A 1 100 ? 4.039 3.902 5.849 1.00 79.06 100 GLY A O 1
ATOM 740 N N . ARG A 1 101 ? 4.383 5.864 6.878 1.00 83.31 101 ARG A N 1
ATOM 741 C CA . ARG A 1 101 ? 3.323 5.719 7.875 1.00 83.31 101 ARG A CA 1
ATOM 742 C C . ARG A 1 101 ? 2.804 7.080 8.300 1.00 83.31 101 ARG A C 1
ATOM 744 O O . ARG A 1 101 ? 3.574 7.947 8.721 1.00 83.31 101 ARG A O 1
ATOM 751 N N . THR A 1 102 ? 1.492 7.247 8.263 1.00 82.50 102 THR A N 1
ATOM 752 C CA . THR A 1 102 ? 0.824 8.440 8.780 1.00 82.50 102 THR A CA 1
ATOM 753 C C . THR A 1 102 ? 0.567 8.312 10.281 1.00 82.50 102 THR A C 1
ATOM 755 O O . THR A 1 102 ? -0.100 7.387 10.743 1.00 82.50 102 THR A O 1
ATOM 758 N N . ASP A 1 103 ? 1.070 9.272 11.057 1.00 81.00 103 ASP A N 1
ATOM 759 C CA . ASP A 1 103 ? 0.858 9.329 12.502 1.00 81.00 103 ASP A CA 1
ATOM 760 C C . ASP A 1 103 ? -0.458 10.022 12.827 1.00 81.00 103 ASP A C 1
ATOM 762 O O . ASP A 1 103 ? -0.555 11.256 12.820 1.00 81.00 103 ASP A O 1
ATOM 766 N N . ILE A 1 104 ? -1.471 9.215 13.119 1.00 81.31 104 ILE A N 1
ATOM 767 C CA . ILE A 1 104 ? -2.823 9.664 13.441 1.00 81.31 104 ILE A CA 1
ATOM 768 C C . ILE A 1 104 ? -3.063 9.474 14.940 1.00 81.31 104 ILE A C 1
ATOM 770 O O . ILE A 1 104 ? -2.815 8.404 15.490 1.00 81.31 104 ILE A O 1
ATOM 774 N N . VAL A 1 105 ? -3.555 10.520 15.602 1.00 76.62 105 VAL A N 1
ATOM 775 C CA . VAL A 1 105 ? -3.907 10.525 17.025 1.00 76.62 105 VAL A CA 1
ATOM 776 C C . VAL A 1 105 ? -5.396 10.792 17.196 1.00 76.62 105 VAL A C 1
ATOM 778 O O . VAL A 1 105 ? -5.958 11.725 16.608 1.00 76.62 105 VAL A O 1
ATOM 781 N N . GLY A 1 106 ? -5.996 10.002 18.085 1.00 68.00 106 GLY A N 1
ATOM 782 C CA . GLY A 1 106 ? -7.417 10.033 18.410 1.00 68.00 106 GLY A CA 1
ATOM 783 C C . GLY A 1 106 ? -8.226 9.055 17.563 1.00 68.00 106 GLY A C 1
ATOM 784 O O . GLY A 1 106 ? -7.852 8.713 16.442 1.00 68.00 106 GLY A O 1
ATOM 785 N N . GLU A 1 107 ? -9.351 8.608 18.107 1.00 68.38 107 GLU A N 1
ATOM 786 C CA . GLU A 1 107 ? -10.340 7.820 17.368 1.00 68.38 107 GLU A CA 1
ATOM 787 C C . GLU A 1 107 ? -11.193 8.758 16.504 1.00 68.38 107 GLU A C 1
ATOM 789 O O . GLU A 1 107 ? -11.444 9.911 16.881 1.00 68.38 107 GLU A O 1
ATOM 794 N N . SER A 1 108 ? -11.633 8.303 15.329 1.00 74.12 108 SER A N 1
ATOM 795 C CA . SER A 1 108 ? -12.611 9.080 14.569 1.00 74.12 108 SER A CA 1
ATOM 796 C C . SER A 1 108 ? -13.970 9.095 15.279 1.00 74.12 108 SER A C 1
ATOM 798 O O . SER A 1 108 ? -14.231 8.374 16.244 1.00 74.12 108 SER A O 1
ATOM 800 N N . ARG A 1 109 ? -14.897 9.921 14.781 1.00 78.12 109 ARG A N 1
ATOM 801 C CA . ARG A 1 109 ? -16.297 9.934 15.240 1.00 78.12 109 ARG A CA 1
ATOM 802 C C . ARG A 1 109 ? -17.077 8.709 14.721 1.00 78.12 109 ARG A C 1
ATOM 804 O O . ARG A 1 109 ? -18.070 8.888 14.011 1.00 78.12 109 ARG A O 1
ATOM 811 N N . GLY A 1 110 ? -16.605 7.504 15.045 1.00 82.25 110 GLY A N 1
ATOM 812 C CA . GLY A 1 110 ? -17.229 6.206 14.776 1.00 82.25 110 GLY A CA 1
ATOM 813 C C . GLY A 1 110 ? -16.377 5.262 13.919 1.00 82.25 110 GLY A C 1
ATOM 814 O O . GLY A 1 110 ? -15.840 5.668 12.896 1.00 82.25 110 GLY A O 1
ATOM 815 N N . HIS A 1 111 ? -16.368 3.971 14.263 1.00 88.50 111 HIS A N 1
ATOM 816 C CA . HIS A 1 111 ? -15.533 2.946 13.615 1.00 88.50 111 HIS A CA 1
ATOM 817 C C . HIS A 1 111 ? -15.718 2.827 12.088 1.00 88.50 111 HIS A C 1
ATOM 819 O O . HIS A 1 111 ? -14.792 2.472 11.370 1.00 88.50 111 HIS A O 1
ATOM 825 N N . GLY A 1 112 ? -16.891 3.173 11.545 1.00 89.94 112 GLY A N 1
ATOM 826 C CA . GLY A 1 112 ? -17.085 3.214 10.089 1.00 89.94 112 GLY A CA 1
ATOM 827 C C . GLY A 1 112 ? -16.210 4.266 9.393 1.00 89.94 112 GLY A C 1
ATOM 828 O O . GLY A 1 112 ? -15.765 4.051 8.270 1.00 89.94 112 GLY A O 1
ATOM 829 N N . ARG A 1 113 ? -15.915 5.389 10.062 1.00 92.62 113 ARG A N 1
ATOM 830 C CA . ARG A 1 113 ? -14.981 6.399 9.552 1.00 92.62 113 ARG A CA 1
ATOM 831 C C . ARG A 1 113 ? -13.538 5.922 9.643 1.00 92.62 113 ARG A C 1
ATOM 833 O O . ARG A 1 113 ? -12.807 6.163 8.692 1.00 92.62 113 ARG A O 1
ATOM 840 N N . ASP A 1 114 ? -13.157 5.200 10.695 1.00 90.31 114 ASP A N 1
ATOM 841 C CA . ASP A 1 114 ? -11.819 4.591 10.790 1.00 90.31 114 ASP A CA 1
ATOM 842 C C . ASP A 1 114 ? -11.562 3.636 9.609 1.00 90.31 114 ASP A C 1
ATOM 844 O O . ASP A 1 114 ? -10.502 3.691 8.987 1.00 90.31 114 ASP A O 1
ATOM 848 N N . ALA A 1 115 ? -12.571 2.854 9.202 1.00 93.62 115 ALA A N 1
ATOM 849 C CA . ALA A 1 115 ? -12.480 2.002 8.014 1.00 93.62 115 ALA A CA 1
ATOM 850 C C . ALA A 1 115 ? -12.276 2.808 6.717 1.00 93.62 115 ALA A C 1
ATOM 852 O O . ALA A 1 115 ? -11.501 2.402 5.855 1.00 93.62 115 ALA A O 1
ATOM 853 N N . LEU A 1 116 ? -12.943 3.959 6.572 1.00 95.38 116 LEU A N 1
ATOM 854 C CA . LEU A 1 116 ? -12.759 4.845 5.414 1.00 95.38 116 LEU A CA 1
ATOM 855 C C . LEU A 1 116 ? -11.376 5.507 5.411 1.00 95.38 116 LEU A C 1
ATOM 857 O O . LEU A 1 116 ? -10.779 5.660 4.349 1.00 95.38 116 LEU A O 1
ATOM 861 N N . VAL A 1 117 ? -10.859 5.881 6.586 1.00 94.56 117 VAL A N 1
ATOM 862 C CA . VAL A 1 117 ? -9.501 6.422 6.737 1.00 94.56 117 VAL A CA 1
ATOM 863 C C . VAL A 1 117 ? -8.466 5.379 6.333 1.00 94.56 117 VAL A C 1
ATOM 865 O O . VAL A 1 117 ? -7.570 5.698 5.554 1.00 94.56 117 VAL A O 1
ATOM 868 N N . ALA A 1 118 ? -8.618 4.134 6.786 1.00 93.25 118 ALA A N 1
ATOM 869 C CA . ALA A 1 118 ? -7.748 3.028 6.393 1.00 93.25 118 ALA A CA 1
ATOM 870 C C . ALA A 1 118 ? -7.888 2.673 4.898 1.00 93.25 118 ALA A C 1
ATOM 872 O O . ALA A 1 118 ? -6.908 2.356 4.242 1.00 93.25 118 ALA A O 1
ATOM 873 N N . ALA A 1 119 ? -9.073 2.801 4.297 1.00 97.06 119 ALA A N 1
ATOM 874 C CA . ALA A 1 119 ? -9.245 2.564 2.860 1.00 97.06 119 ALA A CA 1
ATOM 875 C C . ALA A 1 119 ? -8.658 3.675 1.967 1.00 97.06 119 ALA A C 1
ATOM 877 O O . ALA A 1 119 ? -8.430 3.449 0.777 1.00 97.06 119 ALA A O 1
ATOM 878 N N . ALA A 1 120 ? -8.417 4.874 2.505 1.00 97.50 120 ALA A N 1
ATOM 879 C CA . ALA A 1 120 ? -8.063 6.042 1.705 1.00 97.50 120 ALA A CA 1
ATOM 880 C C . ALA A 1 120 ? -6.718 5.905 0.971 1.00 97.50 120 ALA A C 1
ATOM 882 O O . ALA A 1 120 ? -6.651 6.228 -0.216 1.00 97.50 120 ALA A O 1
ATOM 883 N N . GLY A 1 121 ? -5.671 5.405 1.632 1.00 96.06 121 GLY A N 1
ATOM 884 C CA . GLY A 1 121 ? -4.374 5.157 0.993 1.00 96.06 121 GLY A CA 1
ATOM 885 C C . GLY A 1 121 ? -4.464 4.149 -0.155 1.00 96.06 121 GLY A C 1
ATOM 886 O O . GLY A 1 121 ? -4.111 4.495 -1.289 1.00 96.06 121 GLY A O 1
ATOM 887 N N . PRO A 1 122 ? -5.015 2.939 0.064 1.00 97.31 122 PRO A N 1
ATOM 888 C CA . PRO A 1 122 ? -5.222 1.961 -0.998 1.00 97.31 122 PRO A CA 1
ATOM 889 C C . PRO A 1 122 ? -6.040 2.504 -2.171 1.00 97.31 122 PRO A C 1
ATOM 891 O O . PRO A 1 122 ? -5.690 2.248 -3.321 1.00 97.31 122 PRO A O 1
ATOM 894 N N . LEU A 1 123 ? -7.083 3.301 -1.911 1.00 98.25 123 LEU A N 1
ATOM 895 C CA . LEU A 1 123 ? -7.858 3.954 -2.969 1.00 98.25 123 LEU A CA 1
ATOM 896 C C . LEU A 1 123 ? -7.001 4.917 -3.799 1.00 98.25 123 LEU A C 1
ATOM 898 O O . LEU A 1 123 ? -7.089 4.892 -5.026 1.00 98.25 123 LEU A O 1
ATOM 902 N N . VAL A 1 124 ? -6.134 5.718 -3.171 1.00 98.19 124 VAL A N 1
ATOM 903 C CA . VAL A 1 124 ? -5.176 6.565 -3.903 1.00 98.19 124 VAL A CA 1
ATOM 904 C C . VAL A 1 124 ? -4.241 5.712 -4.757 1.00 98.19 124 VAL A C 1
ATOM 906 O O . VAL A 1 124 ? -4.046 6.020 -5.932 1.00 98.19 124 VAL A O 1
ATOM 909 N N . SER A 1 125 ? -3.713 4.609 -4.228 1.00 97.69 125 SER A N 1
ATOM 910 C CA . SER A 1 125 ? -2.868 3.693 -5.002 1.00 97.69 125 SER A CA 1
ATOM 911 C C . SER A 1 125 ? -3.612 3.064 -6.187 1.00 97.69 125 SER A C 1
ATOM 913 O O . SER A 1 125 ? -3.060 3.012 -7.284 1.00 97.69 125 SER A O 1
ATOM 915 N N . VAL A 1 126 ? -4.879 2.665 -6.031 1.00 98.50 126 VAL A N 1
ATOM 916 C CA . VAL A 1 126 ? -5.708 2.180 -7.152 1.00 98.50 126 VAL A CA 1
ATOM 917 C C . VAL A 1 126 ? -5.895 3.267 -8.212 1.00 98.50 126 VAL A C 1
ATOM 919 O O . VAL A 1 126 ? -5.749 2.992 -9.403 1.00 98.50 126 VAL A O 1
ATOM 922 N N . LEU A 1 127 ? -6.176 4.507 -7.803 1.00 98.44 127 LEU A N 1
ATOM 923 C CA . LEU A 1 127 ? -6.335 5.631 -8.730 1.00 98.44 127 LEU A CA 1
ATOM 924 C C . LEU A 1 127 ? -5.037 5.934 -9.485 1.00 98.44 127 LEU A C 1
ATOM 926 O O . LEU A 1 127 ? -5.069 6.129 -10.698 1.00 98.44 127 LEU A O 1
ATOM 930 N N . LEU A 1 128 ? -3.893 5.923 -8.797 1.00 98.25 128 LEU A N 1
ATOM 931 C CA . LEU A 1 128 ? -2.580 6.080 -9.424 1.00 98.25 128 LEU A CA 1
ATOM 932 C C . LEU A 1 128 ? -2.280 4.938 -10.394 1.00 98.25 128 LEU A C 1
ATOM 934 O O . LEU A 1 128 ? -1.755 5.185 -11.479 1.00 98.25 128 LEU A O 1
ATOM 938 N N . ALA A 1 129 ? -2.650 3.707 -10.035 1.00 98.31 129 ALA A N 1
ATOM 939 C CA . ALA A 1 129 ? -2.481 2.553 -10.900 1.00 98.31 129 ALA A CA 1
ATOM 940 C C . ALA A 1 129 ? -3.298 2.687 -12.193 1.00 98.31 129 ALA A C 1
ATOM 942 O O . ALA A 1 129 ? -2.761 2.532 -13.291 1.00 98.31 129 ALA A O 1
ATOM 943 N N . ALA A 1 130 ? -4.579 3.040 -12.063 1.00 98.50 130 ALA A N 1
ATOM 944 C CA . ALA A 1 130 ? -5.483 3.251 -13.188 1.00 98.50 130 ALA A CA 1
ATOM 945 C C . ALA A 1 130 ? -5.035 4.422 -14.075 1.00 98.50 130 ALA A C 1
ATOM 947 O O . ALA A 1 130 ? -5.018 4.295 -15.299 1.00 98.50 130 ALA A O 1
ATOM 948 N N . LEU A 1 131 ? -4.616 5.541 -13.474 1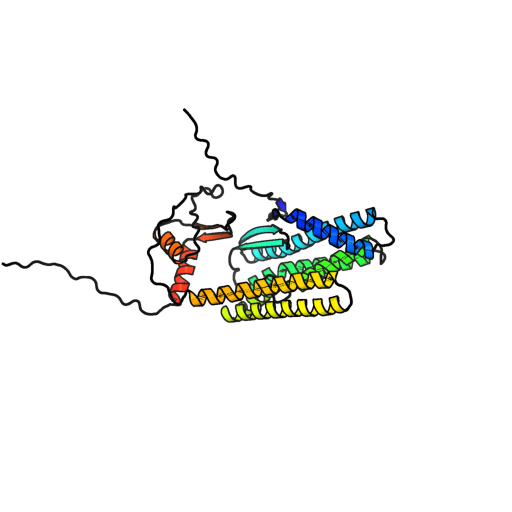.00 98.38 131 LEU A N 1
ATOM 949 C CA . LEU A 1 131 ? -4.114 6.700 -14.209 1.00 98.38 131 LEU A CA 1
ATOM 950 C C . LEU A 1 131 ? -2.834 6.362 -14.976 1.00 98.38 131 LEU A C 1
ATOM 952 O O . LEU A 1 131 ? -2.724 6.692 -16.152 1.00 98.38 131 LEU A O 1
ATOM 956 N N . ALA A 1 132 ? -1.881 5.677 -14.345 1.00 98.25 132 ALA A N 1
ATOM 957 C CA . ALA A 1 132 ? -0.652 5.263 -15.010 1.00 98.25 132 ALA A CA 1
ATOM 958 C C . ALA A 1 132 ? -0.931 4.269 -16.151 1.00 98.25 132 ALA A C 1
ATOM 960 O O . ALA A 1 132 ? -0.316 4.368 -17.214 1.00 98.25 132 ALA A O 1
ATOM 961 N N . ALA A 1 133 ? -1.905 3.369 -15.977 1.00 98.19 133 ALA A N 1
ATOM 962 C CA . ALA A 1 133 ? -2.344 2.470 -17.037 1.00 98.19 133 ALA A CA 1
ATOM 963 C C . ALA A 1 133 ? -2.986 3.217 -18.214 1.00 98.19 133 ALA A C 1
ATOM 965 O O . ALA A 1 133 ? -2.665 2.927 -19.365 1.00 98.19 133 ALA A O 1
ATOM 966 N N . ALA A 1 134 ? -3.825 4.217 -17.935 1.00 98.44 134 ALA A N 1
ATOM 967 C CA . ALA A 1 134 ? -4.410 5.079 -18.956 1.00 98.44 134 ALA A CA 1
ATOM 968 C C . ALA A 1 134 ? -3.342 5.913 -19.684 1.00 98.44 134 ALA A C 1
ATOM 970 O O . ALA A 1 134 ? -3.351 6.000 -20.905 1.00 98.44 134 ALA A O 1
ATOM 971 N N . VAL A 1 135 ? -2.365 6.475 -18.967 1.00 98.12 135 VAL A N 1
ATOM 972 C CA . VAL A 1 135 ? -1.243 7.210 -19.577 1.00 98.12 135 VAL A CA 1
ATOM 973 C C . VAL A 1 135 ? -0.424 6.307 -20.503 1.00 98.12 135 VAL A C 1
ATOM 975 O O . VAL A 1 135 ? 0.013 6.749 -21.565 1.00 98.12 135 VAL A O 1
ATOM 978 N N . ALA A 1 136 ? -0.251 5.029 -20.157 1.00 98.06 136 ALA A N 1
ATOM 979 C CA . ALA A 1 136 ? 0.485 4.093 -20.999 1.00 98.06 136 ALA A CA 1
ATOM 980 C C . ALA A 1 136 ? -0.156 3.886 -22.380 1.00 98.06 136 ALA A C 1
ATOM 982 O O . ALA A 1 136 ? 0.569 3.611 -23.333 1.00 98.06 136 ALA A O 1
ATOM 983 N N . THR A 1 137 ? -1.477 4.053 -22.530 1.00 97.88 137 THR A N 1
ATOM 984 C CA . THR A 1 137 ? -2.141 3.894 -23.837 1.00 97.88 137 THR A CA 1
ATOM 985 C C . THR A 1 137 ? -1.766 4.992 -24.832 1.00 97.88 137 THR A C 1
ATOM 987 O O . THR A 1 137 ? -2.006 4.833 -26.025 1.00 97.88 137 THR A O 1
ATOM 990 N N . ALA A 1 138 ? -1.168 6.094 -24.367 1.00 98.06 138 ALA A N 1
ATOM 991 C CA . ALA A 1 138 ? -0.648 7.159 -25.221 1.00 98.06 138 ALA A CA 1
ATOM 992 C C . ALA A 1 138 ? 0.742 6.844 -25.811 1.00 98.06 138 ALA A C 1
ATOM 994 O O . ALA A 1 138 ? 1.233 7.593 -26.655 1.00 98.06 138 ALA A O 1
ATOM 995 N N . PHE A 1 139 ? 1.391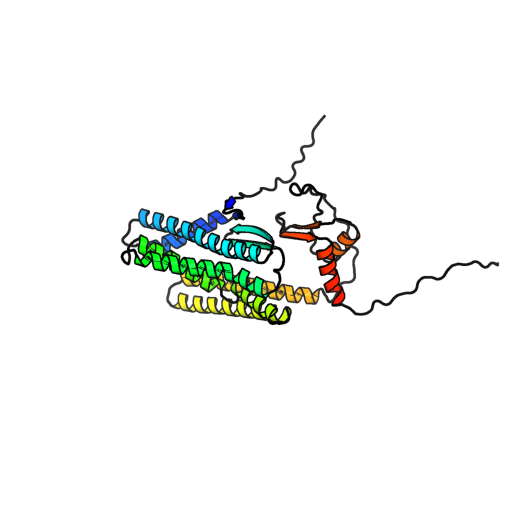 5.757 -25.378 1.00 98.12 139 PHE A N 1
ATOM 996 C CA . PHE A 1 139 ? 2.744 5.395 -25.792 1.00 98.12 139 PHE A CA 1
ATOM 997 C C . PHE A 1 139 ? 2.778 4.072 -26.554 1.00 98.12 139 PHE A C 1
ATOM 999 O O . PHE A 1 139 ? 2.025 3.141 -26.269 1.00 98.12 139 PHE A O 1
ATOM 1006 N N . THR A 1 140 ? 3.720 3.955 -27.493 1.00 97.62 140 THR A N 1
ATOM 1007 C CA . THR A 1 140 ? 3.964 2.700 -28.212 1.00 97.62 140 THR A CA 1
ATOM 1008 C C . THR A 1 140 ? 4.309 1.583 -27.220 1.00 97.62 140 THR A C 1
ATOM 1010 O O . THR A 1 140 ? 5.193 1.796 -26.377 1.00 97.62 140 THR A O 1
ATOM 1013 N N . PRO A 1 141 ? 3.685 0.394 -27.319 1.00 96.38 141 PRO A N 1
ATOM 1014 C CA . PRO A 1 141 ? 4.028 -0.746 -26.476 1.00 96.38 141 PRO A CA 1
ATOM 1015 C C . PRO A 1 141 ? 5.535 -1.024 -26.474 1.00 96.38 141 PRO A C 1
ATOM 1017 O O . PRO A 1 141 ? 6.192 -0.907 -27.507 1.00 96.38 141 PRO A O 1
ATOM 1020 N N . GLN A 1 142 ? 6.085 -1.379 -25.310 1.00 92.12 142 GLN A N 1
ATOM 1021 C CA . GLN A 1 142 ? 7.521 -1.635 -25.088 1.00 92.12 142 GLN A CA 1
ATOM 1022 C C . GLN A 1 142 ? 8.460 -0.419 -25.249 1.00 92.12 142 GLN A C 1
ATOM 1024 O O . GLN A 1 142 ? 9.674 -0.548 -25.072 1.00 92.12 142 GLN A O 1
ATOM 1029 N N . SER A 1 143 ? 7.945 0.782 -25.537 1.00 95.06 143 SER A N 1
ATOM 1030 C CA . SER A 1 143 ? 8.745 2.011 -25.430 1.00 95.06 143 SER A CA 1
ATOM 1031 C C . SER A 1 143 ? 9.105 2.317 -23.967 1.00 95.06 143 SER A C 1
ATOM 1033 O O . SER A 1 143 ? 8.433 1.857 -23.044 1.00 95.06 143 SER A O 1
ATOM 1035 N N . LEU A 1 144 ? 10.158 3.111 -23.729 1.00 94.69 144 LEU A N 1
ATOM 1036 C CA . LEU A 1 144 ? 10.566 3.482 -22.363 1.00 94.69 144 LEU A CA 1
ATOM 1037 C C . LEU A 1 144 ? 9.443 4.177 -21.566 1.00 94.69 144 LEU A C 1
ATOM 1039 O O . LEU A 1 144 ? 9.219 3.767 -20.428 1.00 94.69 144 LEU A O 1
ATOM 1043 N N . PRO A 1 145 ? 8.705 5.163 -22.121 1.00 96.00 145 PRO A N 1
ATOM 1044 C CA . PRO A 1 145 ? 7.585 5.774 -21.407 1.00 96.00 145 PRO A CA 1
ATOM 1045 C C . PRO A 1 145 ? 6.463 4.775 -21.113 1.00 96.00 145 PRO A C 1
ATOM 1047 O O . PRO A 1 145 ? 5.942 4.766 -20.004 1.00 96.00 145 PRO A O 1
ATOM 1050 N N . TRP A 1 146 ? 6.149 3.876 -22.057 1.00 97.12 146 TRP A N 1
ATOM 1051 C CA . TRP A 1 146 ? 5.166 2.812 -21.835 1.00 97.12 146 TRP A CA 1
ATOM 1052 C C . TRP A 1 146 ? 5.580 1.888 -20.683 1.00 97.12 146 TRP A C 1
ATOM 1054 O O . TRP A 1 146 ? 4.785 1.637 -19.781 1.00 97.12 146 TRP A O 1
ATOM 1064 N N . LEU A 1 147 ? 6.837 1.426 -20.674 1.00 95.69 147 LEU A N 1
ATOM 1065 C CA . LEU A 1 147 ? 7.375 0.563 -19.618 1.00 95.69 147 LEU A CA 1
ATOM 1066 C C . LEU A 1 147 ? 7.356 1.255 -18.256 1.00 95.69 147 LEU A C 1
ATOM 1068 O O . LEU A 1 147 ? 7.003 0.629 -17.260 1.00 95.69 147 LEU A O 1
ATOM 1072 N N . LEU A 1 148 ? 7.700 2.544 -18.212 1.00 95.94 148 LEU A N 1
ATOM 1073 C CA . LEU A 1 148 ? 7.658 3.335 -16.988 1.00 95.94 148 LEU A CA 1
ATOM 1074 C C . LEU A 1 148 ? 6.222 3.456 -16.461 1.00 95.94 148 LEU A C 1
ATOM 1076 O O . LEU A 1 148 ? 5.971 3.163 -15.294 1.00 95.94 148 LEU A O 1
ATOM 1080 N N . SER A 1 149 ? 5.269 3.824 -17.321 1.00 97.50 149 SER A N 1
ATOM 1081 C CA . SER A 1 149 ? 3.852 3.936 -16.963 1.00 97.50 149 SER A CA 1
ATOM 1082 C C . SER A 1 149 ? 3.264 2.601 -16.502 1.00 97.50 149 SER A C 1
ATOM 1084 O O . SER A 1 149 ? 2.582 2.553 -15.481 1.00 97.50 149 SER A O 1
ATOM 1086 N N . MET A 1 150 ? 3.575 1.497 -17.187 1.00 97.44 150 MET A N 1
ATOM 1087 C CA . MET A 1 150 ? 3.148 0.155 -16.778 1.00 97.44 150 MET A CA 1
ATOM 1088 C C . MET A 1 150 ? 3.786 -0.290 -15.461 1.00 97.44 150 MET A C 1
ATOM 1090 O O . MET A 1 150 ? 3.103 -0.893 -14.638 1.00 97.44 150 MET A O 1
ATOM 1094 N N . ALA A 1 151 ? 5.058 0.035 -15.216 1.00 94.25 151 ALA A N 1
ATOM 1095 C CA . ALA A 1 151 ? 5.711 -0.257 -13.942 1.00 94.25 151 ALA A CA 1
ATOM 1096 C C . ALA A 1 151 ? 5.056 0.511 -12.783 1.00 94.25 151 ALA A C 1
ATOM 1098 O O . ALA A 1 151 ? 4.773 -0.079 -11.743 1.00 94.25 151 ALA A O 1
ATOM 1099 N N . ILE A 1 152 ? 4.748 1.800 -12.971 1.00 96.19 152 ILE A N 1
ATOM 1100 C CA . ILE A 1 152 ? 4.020 2.611 -11.980 1.00 96.19 152 ILE A CA 1
ATOM 1101 C C . ILE A 1 152 ? 2.626 2.030 -11.737 1.00 96.19 152 ILE A C 1
ATOM 1103 O O . ILE A 1 152 ? 2.212 1.920 -10.580 1.00 96.19 152 ILE A O 1
ATOM 1107 N N . ALA A 1 153 ? 1.926 1.638 -12.807 1.00 98.00 153 ALA A N 1
ATOM 1108 C CA . ALA A 1 153 ? 0.602 1.038 -12.722 1.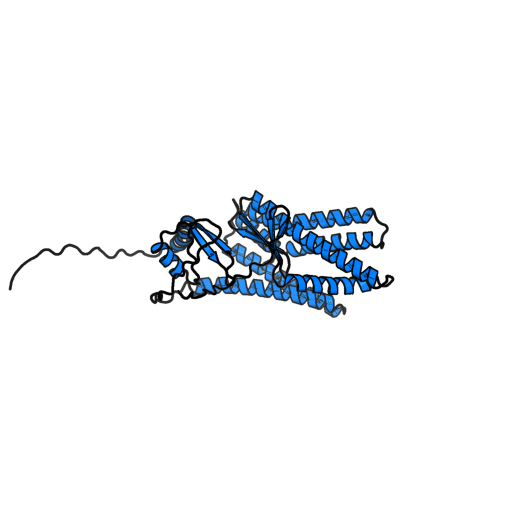00 98.00 153 ALA A CA 1
ATOM 1109 C C . ALA A 1 153 ? 0.625 -0.258 -11.906 1.00 98.00 153 ALA A C 1
ATOM 1111 O O . ALA A 1 153 ? -0.117 -0.405 -10.936 1.00 98.00 153 ALA A O 1
ATOM 1112 N N . LEU A 1 154 ? 1.534 -1.166 -12.265 1.00 95.56 154 LEU A N 1
ATOM 1113 C CA . LEU A 1 154 ? 1.700 -2.448 -11.599 1.00 95.56 154 LEU A CA 1
ATOM 1114 C C . LEU A 1 154 ? 2.073 -2.268 -10.128 1.00 95.56 154 LEU A C 1
ATOM 1116 O O . LEU A 1 154 ? 1.451 -2.884 -9.272 1.00 95.56 154 LEU A O 1
ATOM 1120 N N . ILE A 1 155 ? 3.059 -1.425 -9.816 1.00 92.00 155 ILE A N 1
ATOM 1121 C CA . ILE A 1 155 ? 3.559 -1.289 -8.444 1.00 92.00 155 ILE A CA 1
ATOM 1122 C C . ILE A 1 155 ? 2.527 -0.609 -7.541 1.00 92.00 155 ILE A C 1
ATOM 1124 O O . ILE A 1 155 ? 2.334 -1.072 -6.423 1.00 92.00 155 ILE A O 1
ATOM 1128 N N . ASN A 1 156 ? 1.809 0.418 -8.009 1.00 95.56 156 ASN A N 1
ATOM 1129 C CA . ASN A 1 156 ? 0.715 1.002 -7.222 1.00 95.56 156 ASN A CA 1
ATOM 1130 C C . ASN A 1 156 ? -0.464 0.029 -7.071 1.00 95.56 156 ASN A C 1
ATOM 1132 O O . ASN A 1 156 ? -1.065 -0.040 -6.002 1.00 95.56 156 ASN A O 1
ATOM 1136 N N . GLY A 1 157 ? -0.764 -0.765 -8.103 1.00 97.44 157 GLY A N 1
ATOM 1137 C CA . GLY A 1 157 ? -1.776 -1.817 -8.022 1.00 97.44 157 GLY A CA 1
ATOM 1138 C C . GLY A 1 157 ? -1.401 -2.887 -6.996 1.00 97.44 157 GLY A C 1
ATOM 1139 O O . GLY A 1 157 ? -2.218 -3.242 -6.151 1.00 97.44 157 GLY A O 1
ATOM 1140 N N . LEU A 1 158 ? -0.146 -3.344 -7.010 1.00 91.75 158 LEU A N 1
ATOM 1141 C CA . LEU A 1 158 ? 0.387 -4.263 -6.007 1.00 91.75 158 LEU A CA 1
ATOM 1142 C C . LEU A 1 158 ? 0.363 -3.629 -4.614 1.00 91.75 158 LEU A C 1
ATOM 1144 O O . LEU A 1 158 ? -0.115 -4.272 -3.689 1.00 91.75 158 LEU A O 1
ATOM 1148 N N . LEU A 1 159 ? 0.800 -2.375 -4.461 1.00 91.81 159 LEU A N 1
ATOM 1149 C CA . LEU A 1 159 ? 0.758 -1.652 -3.187 1.00 91.81 159 LEU A CA 1
ATOM 1150 C C . LEU A 1 159 ? -0.665 -1.599 -2.618 1.00 91.81 159 LEU A C 1
ATOM 1152 O O . LEU A 1 159 ? -0.846 -1.845 -1.429 1.00 91.81 159 LEU A O 1
ATOM 1156 N N . ALA A 1 160 ? -1.672 -1.341 -3.458 1.00 95.75 160 ALA A N 1
ATOM 1157 C CA . ALA A 1 160 ? -3.073 -1.371 -3.051 1.00 95.75 160 ALA A CA 1
ATOM 1158 C C . ALA A 1 160 ? -3.529 -2.780 -2.649 1.00 95.75 160 ALA A C 1
ATOM 1160 O O . ALA A 1 160 ? -4.112 -2.952 -1.584 1.00 95.75 160 ALA A O 1
ATOM 1161 N N . VAL A 1 161 ? -3.256 -3.795 -3.475 1.00 94.88 161 VAL A N 1
ATOM 1162 C CA . VAL A 1 161 ? -3.663 -5.184 -3.203 1.00 94.88 161 VAL A CA 1
ATOM 1163 C C . VAL A 1 161 ? -3.029 -5.699 -1.917 1.00 94.88 161 VAL A C 1
ATOM 1165 O O . VAL A 1 161 ? -3.737 -6.258 -1.085 1.00 94.88 161 VAL A O 1
ATOM 1168 N N . PHE A 1 162 ? -1.723 -5.489 -1.737 1.00 90.12 162 PHE A N 1
ATOM 1169 C CA . PHE A 1 162 ? -1.020 -5.871 -0.518 1.00 90.12 162 PHE A CA 1
ATOM 1170 C C . PHE A 1 162 ? -1.592 -5.131 0.685 1.00 90.12 162 PHE A C 1
ATOM 1172 O O . PHE A 1 162 ? -1.943 -5.786 1.659 1.00 90.12 162 PHE A O 1
ATOM 1179 N N . ASN A 1 163 ? -1.770 -3.809 0.612 1.00 91.50 163 ASN A N 1
ATOM 1180 C CA . ASN A 1 163 ? -2.327 -3.072 1.741 1.00 91.50 163 ASN A CA 1
ATOM 1181 C C . ASN A 1 163 ? -3.778 -3.437 2.052 1.00 91.50 163 ASN A C 1
ATOM 1183 O O . ASN A 1 163 ? -4.163 -3.331 3.201 1.00 91.50 163 ASN A O 1
ATOM 1187 N N . LEU A 1 164 ? -4.573 -3.935 1.103 1.00 95.75 164 LEU A N 1
ATOM 1188 C CA . LEU A 1 164 ? -5.941 -4.402 1.364 1.00 95.75 164 LEU A CA 1
ATOM 1189 C C . LEU A 1 164 ? -6.020 -5.807 1.979 1.00 95.75 164 LEU A C 1
ATOM 1191 O O . LEU A 1 164 ? -7.115 -6.251 2.336 1.00 95.75 164 LEU A O 1
ATOM 1195 N N . LEU A 1 165 ? -4.899 -6.521 2.124 1.00 93.88 165 LEU A N 1
ATOM 1196 C CA . LEU A 1 165 ? -4.895 -7.818 2.795 1.00 93.88 165 LEU A CA 1
ATOM 1197 C C . LEU A 1 165 ? -5.311 -7.658 4.270 1.00 93.88 165 LEU A C 1
ATOM 1199 O O . LEU A 1 165 ? -4.867 -6.721 4.935 1.00 93.88 165 LEU A O 1
ATOM 1203 N N . PRO A 1 166 ? -6.134 -8.574 4.818 1.00 93.06 166 PRO A N 1
ATOM 1204 C CA . PRO A 1 166 ? -6.682 -8.471 6.171 1.00 93.06 166 PRO A CA 1
ATOM 1205 C C . PRO A 1 166 ? -5.647 -8.864 7.239 1.00 93.06 166 PRO A C 1
ATOM 1207 O O . PRO A 1 166 ? -5.838 -9.821 7.989 1.00 93.06 166 PRO A O 1
ATOM 1210 N N . ALA A 1 167 ? -4.525 -8.153 7.290 1.00 88.88 167 ALA A N 1
ATOM 1211 C CA . ALA A 1 167 ? -3.388 -8.450 8.148 1.00 88.88 167 ALA A CA 1
ATOM 1212 C C . ALA A 1 167 ? -2.815 -7.171 8.759 1.00 88.88 167 ALA A C 1
ATOM 1214 O O . ALA A 1 167 ? -2.686 -6.172 8.068 1.00 88.88 167 ALA A O 1
ATOM 1215 N N . LEU A 1 168 ? -2.415 -7.193 10.030 1.00 83.06 168 LEU A N 1
ATOM 1216 C CA . LEU A 1 168 ? -1.620 -6.106 10.604 1.00 83.06 168 LEU A CA 1
ATOM 1217 C C . LEU A 1 168 ? -0.158 -6.248 10.161 1.00 83.06 168 LEU A C 1
ATOM 1219 O O . LEU A 1 168 ? 0.345 -7.372 10.092 1.00 83.06 168 LEU A O 1
ATOM 1223 N N . PRO A 1 169 ? 0.547 -5.137 9.890 1.00 80.75 169 PRO A N 1
ATOM 1224 C CA . PRO A 1 169 ? 0.150 -3.734 10.061 1.00 80.75 169 PRO A CA 1
ATOM 1225 C C . PRO A 1 169 ? -0.477 -3.095 8.802 1.00 80.75 169 PRO A C 1
ATOM 1227 O O . PRO A 1 169 ? -0.474 -1.875 8.694 1.00 80.75 169 PRO A O 1
ATOM 1230 N N . LEU A 1 170 ? -0.966 -3.893 7.847 1.00 88.94 170 LEU A N 1
ATOM 1231 C CA . LEU A 1 170 ? -1.529 -3.414 6.580 1.00 88.94 170 LEU A CA 1
ATOM 1232 C C . LEU A 1 170 ? -2.907 -2.772 6.793 1.00 88.94 170 LEU A C 1
ATOM 1234 O O . LEU A 1 170 ? -3.646 -3.137 7.716 1.00 88.94 170 LEU A O 1
ATOM 1238 N N . ASP A 1 171 ? -3.282 -1.864 5.893 1.00 92.62 171 ASP A N 1
ATOM 1239 C CA . ASP A 1 171 ? -4.542 -1.117 5.981 1.00 92.62 171 ASP A CA 1
ATOM 1240 C C . ASP A 1 171 ? -5.776 -2.019 6.042 1.00 92.62 171 ASP A C 1
ATOM 1242 O O . ASP A 1 171 ? -6.722 -1.741 6.769 1.00 92.62 171 ASP A O 1
ATOM 1246 N N . GLY A 1 172 ? -5.768 -3.142 5.329 1.00 92.88 172 GLY A N 1
ATOM 1247 C CA . GLY A 1 172 ? -6.845 -4.121 5.268 1.00 92.88 172 GLY A CA 1
ATOM 1248 C C . GLY A 1 172 ? -7.115 -4.782 6.614 1.00 92.88 172 GLY A C 1
ATOM 1249 O O . GLY A 1 172 ? -8.263 -5.115 6.914 1.00 92.88 172 GLY A O 1
ATOM 1250 N N . GLY A 1 173 ? -6.090 -4.918 7.461 1.00 91.88 173 GLY A N 1
ATOM 1251 C CA . GLY A 1 173 ? -6.259 -5.325 8.853 1.00 91.88 173 GLY A CA 1
ATOM 1252 C C . GLY A 1 173 ? -7.058 -4.293 9.651 1.00 91.88 173 GLY A C 1
ATOM 1253 O O . GLY A 1 173 ? -7.984 -4.662 10.377 1.00 91.88 173 GLY A O 1
ATOM 1254 N N . GLU A 1 174 ? -6.761 -3.005 9.470 1.00 90.94 174 GLU A N 1
ATOM 1255 C CA . GLU A 1 174 ? -7.472 -1.913 10.145 1.00 90.94 174 GLU A CA 1
ATOM 1256 C C . GLU A 1 174 ? -8.880 -1.690 9.573 1.00 90.94 174 GLU A C 1
ATOM 1258 O O . GLU A 1 174 ? -9.817 -1.453 10.337 1.00 90.94 174 GLU A O 1
ATOM 1263 N N . ILE A 1 175 ? -9.067 -1.860 8.258 1.00 95.69 175 ILE A N 1
ATOM 1264 C CA . ILE A 1 175 ? -10.382 -1.879 7.603 1.00 95.69 175 ILE A CA 1
ATOM 1265 C C . ILE A 1 175 ? -11.232 -2.995 8.211 1.00 95.69 175 ILE A C 1
ATOM 1267 O O . ILE A 1 175 ? -12.342 -2.734 8.675 1.00 95.69 175 ILE A O 1
ATOM 1271 N N . LEU A 1 176 ? -10.712 -4.228 8.262 1.00 94.94 176 LEU A N 1
ATOM 1272 C CA . LEU A 1 176 ? -11.425 -5.364 8.845 1.00 94.94 176 LEU A CA 1
ATOM 1273 C C . LEU A 1 176 ? -11.787 -5.092 10.308 1.00 94.94 176 LEU A C 1
ATOM 1275 O O . LEU A 1 176 ? -12.946 -5.252 10.694 1.00 94.94 176 LEU A O 1
ATOM 1279 N N . ARG A 1 177 ? -10.817 -4.645 11.115 1.00 92.31 177 ARG A N 1
ATOM 1280 C CA . ARG A 1 177 ? -11.024 -4.298 12.527 1.00 92.31 177 ARG A CA 1
ATOM 1281 C C . ARG A 1 177 ? -12.152 -3.284 12.688 1.00 92.31 177 ARG A C 1
ATOM 1283 O O . ARG A 1 177 ? -13.093 -3.517 13.444 1.00 92.31 177 ARG A O 1
ATOM 1290 N N . SER A 1 178 ? -12.058 -2.178 11.963 1.00 92.19 178 SER A N 1
ATOM 1291 C CA . SER A 1 178 ? -12.966 -1.040 12.054 1.00 92.19 178 SER A CA 1
ATOM 1292 C C . SER A 1 178 ? -14.376 -1.389 11.582 1.00 92.19 178 SER A C 1
ATOM 1294 O O . SER A 1 178 ? -15.351 -1.020 12.234 1.00 92.19 178 SER A O 1
ATOM 1296 N N . LEU A 1 179 ? -14.509 -2.181 10.514 1.00 94.94 179 LEU A N 1
ATOM 1297 C CA . LEU A 1 179 ? -15.807 -2.670 10.043 1.00 94.94 179 LEU A CA 1
ATOM 1298 C C . LEU A 1 179 ? -16.465 -3.620 11.046 1.00 94.94 179 LEU A C 1
ATOM 1300 O O . LEU A 1 179 ? -17.651 -3.465 11.329 1.00 94.94 179 LEU A O 1
ATOM 1304 N N . LEU A 1 180 ? -15.709 -4.560 11.628 1.00 93.75 180 LEU A N 1
ATOM 1305 C CA . LEU A 1 180 ? -16.231 -5.460 12.662 1.00 93.75 180 LEU A CA 1
ATOM 1306 C C . LEU A 1 180 ? -16.750 -4.665 13.869 1.00 93.75 180 LEU A C 1
ATOM 1308 O O . LEU A 1 180 ? -17.853 -4.917 14.356 1.00 93.75 180 LEU A O 1
ATOM 1312 N N . LEU A 1 181 ? -15.998 -3.661 14.320 1.00 92.69 181 LEU A N 1
ATOM 1313 C CA . LEU A 1 181 ? -16.434 -2.780 15.404 1.00 92.69 181 LEU A CA 1
ATOM 1314 C C . LEU A 1 181 ? -17.657 -1.936 15.015 1.00 92.69 181 LEU A C 1
ATOM 1316 O O . LEU A 1 181 ? -18.546 -1.733 15.842 1.00 92.69 181 LEU A O 1
ATOM 1320 N N . ALA A 1 182 ? -17.740 -1.476 13.763 1.00 91.75 182 ALA A N 1
ATOM 1321 C CA . ALA A 1 182 ? -18.869 -0.691 13.264 1.00 91.75 182 ALA A CA 1
ATOM 1322 C C . ALA A 1 182 ? -20.188 -1.478 13.275 1.00 91.75 182 ALA A C 1
ATOM 1324 O O . ALA A 1 182 ? -21.234 -0.898 13.554 1.00 91.75 182 ALA A O 1
ATOM 1325 N N . ILE A 1 183 ? -20.137 -2.792 13.034 1.00 94.69 183 ILE A N 1
ATOM 1326 C CA . ILE A 1 183 ? -21.309 -3.681 13.105 1.00 94.69 183 ILE A CA 1
ATOM 1327 C C . ILE A 1 183 ? -21.556 -4.250 14.517 1.00 94.69 183 ILE A C 1
ATOM 1329 O O . ILE A 1 183 ? -22.379 -5.146 14.686 1.00 94.69 183 ILE A O 1
ATOM 1333 N N . GLY A 1 184 ? -20.856 -3.747 15.541 1.00 90.75 184 GLY A N 1
ATOM 1334 C CA . GLY A 1 184 ? -21.086 -4.101 16.946 1.00 90.75 184 GLY A CA 1
ATOM 1335 C C . GLY A 1 184 ? -20.357 -5.356 17.439 1.00 90.75 184 GLY A C 1
ATOM 1336 O O . GLY A 1 184 ? -20.667 -5.858 18.522 1.00 90.75 184 GLY A O 1
ATOM 1337 N N . VAL A 1 185 ? -19.379 -5.881 16.692 1.00 92.06 185 VAL A N 1
ATOM 1338 C CA . VAL A 1 185 ? -18.560 -7.013 17.155 1.00 92.06 185 VAL A CA 1
ATOM 1339 C C . VAL A 1 185 ? -17.711 -6.583 18.351 1.00 92.06 185 VAL A C 1
ATOM 1341 O O . VAL A 1 185 ? -17.103 -5.513 18.366 1.00 92.06 185 VAL A O 1
ATOM 1344 N N . ARG A 1 186 ? -17.630 -7.447 19.369 1.00 89.12 186 ARG A N 1
ATOM 1345 C CA . ARG A 1 186 ? -16.800 -7.207 20.560 1.00 89.12 186 ARG A CA 1
ATOM 1346 C C . ARG A 1 186 ? -15.337 -6.982 20.166 1.00 89.12 186 ARG A C 1
ATOM 1348 O O . ARG A 1 186 ? -14.785 -7.746 19.375 1.00 89.12 186 ARG A O 1
ATOM 1355 N N . ARG A 1 187 ? -14.674 -6.014 20.808 1.00 84.62 187 ARG A N 1
ATOM 1356 C CA . ARG A 1 187 ? -13.262 -5.656 20.553 1.00 84.62 187 ARG A CA 1
ATOM 1357 C C . ARG A 1 187 ? -12.311 -6.861 20.546 1.00 84.62 187 ARG A C 1
ATOM 1359 O O . ARG A 1 187 ? -11.504 -6.985 19.631 1.00 84.62 187 ARG A O 1
ATOM 1366 N N . SER A 1 188 ? -12.464 -7.792 21.489 1.00 84.31 188 SER A N 1
ATOM 1367 C CA . SER A 1 188 ? -11.647 -9.016 21.569 1.00 84.31 188 SER A CA 1
ATOM 1368 C C . SER A 1 188 ? -11.912 -10.027 20.447 1.00 84.31 188 SER A C 1
ATOM 1370 O O . SER A 1 188 ? -11.056 -10.844 20.120 1.00 84.31 188 SER A O 1
ATOM 1372 N N . VAL A 1 189 ? -13.103 -10.019 19.844 1.00 87.69 189 VAL A N 1
ATOM 1373 C CA . VAL A 1 189 ? -13.414 -10.854 18.674 1.00 87.69 189 VAL A CA 1
ATOM 1374 C C . VAL A 1 189 ? -12.819 -10.217 17.419 1.00 87.69 189 VAL A C 1
ATOM 1376 O O . VAL A 1 189 ? -12.185 -10.919 16.636 1.00 87.69 189 VAL A O 1
ATOM 1379 N N . ALA A 1 190 ? -12.954 -8.896 17.262 1.00 88.69 190 ALA A N 1
ATOM 1380 C CA . ALA A 1 190 ? -12.357 -8.160 16.149 1.00 88.69 190 ALA A CA 1
ATOM 1381 C C . ALA A 1 190 ? -10.823 -8.291 16.135 1.00 88.69 190 ALA A C 1
ATOM 1383 O O . ALA A 1 190 ? -10.245 -8.591 15.094 1.00 88.69 190 ALA A O 1
ATOM 1384 N N . ALA A 1 191 ? -10.172 -8.170 17.298 1.00 85.38 191 ALA A N 1
ATOM 1385 C CA . ALA A 1 191 ? -8.729 -8.371 17.436 1.00 85.38 191 ALA A CA 1
ATOM 1386 C C . ALA A 1 191 ? -8.292 -9.781 16.999 1.00 85.38 191 ALA A C 1
ATOM 1388 O O . ALA A 1 191 ? -7.373 -9.926 16.194 1.00 85.38 191 ALA A O 1
ATOM 1389 N N . ARG A 1 192 ? -9.002 -10.825 17.450 1.00 88.06 192 ARG A N 1
ATOM 1390 C CA . ARG A 1 192 ? -8.724 -12.214 17.046 1.00 88.06 192 ARG A CA 1
ATOM 1391 C C . ARG A 1 192 ? -8.958 -12.467 15.559 1.00 88.06 192 ARG A C 1
ATOM 1393 O O . ARG A 1 192 ? -8.199 -13.225 14.962 1.00 88.06 192 ARG A O 1
ATOM 1400 N N . ALA A 1 193 ? -9.975 -11.849 14.959 1.00 90.12 193 ALA A N 1
ATOM 1401 C CA . ALA A 1 193 ? -10.237 -11.971 13.526 1.00 90.12 193 ALA A CA 1
ATOM 1402 C C . ALA A 1 193 ? -9.074 -11.404 12.699 1.00 90.12 193 ALA A C 1
ATOM 1404 O O . ALA A 1 193 ? -8.586 -12.062 11.784 1.00 90.12 193 ALA A O 1
ATOM 1405 N N . VAL A 1 194 ? -8.579 -10.224 13.073 1.00 89.50 194 VAL A N 1
ATOM 1406 C CA . VAL A 1 194 ? -7.441 -9.570 12.412 1.00 89.50 194 VAL A CA 1
ATOM 1407 C C . VAL A 1 194 ? -6.141 -10.342 12.640 1.00 89.50 194 VAL A C 1
ATOM 1409 O O . VAL A 1 194 ? -5.347 -10.510 11.715 1.00 89.50 194 VAL A O 1
ATOM 1412 N N . LEU A 1 195 ? -5.933 -10.878 13.845 1.00 88.69 195 LEU A N 1
ATOM 1413 C CA . LEU A 1 195 ? -4.807 -11.762 14.137 1.00 88.69 195 LEU A CA 1
ATOM 1414 C C . LEU A 1 195 ? -4.836 -13.016 13.250 1.00 88.69 195 LEU A C 1
ATOM 1416 O O . LEU A 1 195 ? -3.831 -13.361 12.632 1.00 88.69 195 LEU A O 1
ATOM 1420 N N . GLY A 1 196 ? -5.994 -13.676 13.160 1.00 89.25 196 GLY A N 1
ATOM 1421 C CA . GLY A 1 196 ? -6.194 -14.837 12.295 1.00 89.25 196 GLY A CA 1
ATOM 1422 C C . GLY A 1 196 ? -5.936 -14.507 10.826 1.00 89.25 196 GLY A C 1
ATOM 1423 O O . GLY A 1 196 ? -5.203 -15.234 10.160 1.00 89.25 196 GLY A O 1
ATOM 1424 N N . GLY A 1 197 ? -6.458 -13.376 10.343 1.00 90.88 197 GLY A N 1
ATOM 1425 C CA . GLY A 1 197 ? -6.187 -12.873 8.996 1.00 90.88 197 GLY A CA 1
ATOM 1426 C C . GLY A 1 197 ? -4.695 -12.633 8.744 1.00 90.88 197 GLY A C 1
ATOM 1427 O O . GLY A 1 197 ? -4.167 -13.076 7.727 1.00 90.88 197 GLY A O 1
ATOM 1428 N N . SER A 1 198 ? -3.983 -12.056 9.716 1.00 88.94 198 SER A N 1
ATOM 1429 C CA . SER A 1 198 ? -2.533 -11.824 9.639 1.00 88.94 198 SER A CA 1
ATOM 1430 C C . SER A 1 198 ? -1.736 -13.121 9.508 1.00 88.94 198 SER A C 1
ATOM 1432 O O . SER A 1 198 ? -0.844 -13.224 8.666 1.00 88.94 198 SER A O 1
ATOM 1434 N N . LEU A 1 199 ? -2.089 -14.140 10.298 1.00 89.62 199 LEU A N 1
ATOM 1435 C CA . LEU A 1 199 ? -1.466 -15.463 10.227 1.00 89.62 199 LEU A CA 1
ATOM 1436 C C . LEU A 1 199 ? -1.758 -16.164 8.896 1.00 89.62 199 LEU A C 1
ATOM 1438 O O . LEU A 1 199 ? -0.853 -16.761 8.315 1.00 89.62 199 LEU A O 1
ATOM 1442 N N . LEU A 1 200 ? -2.996 -16.075 8.399 1.00 92.50 200 LEU A N 1
ATOM 1443 C CA . LEU A 1 200 ? -3.393 -16.663 7.118 1.00 92.50 200 LEU A CA 1
ATOM 1444 C C . LEU A 1 200 ? -2.650 -16.018 5.946 1.00 92.50 200 LEU A C 1
ATOM 1446 O O . LEU A 1 200 ? -2.116 -16.729 5.097 1.00 92.50 200 LEU A O 1
ATOM 1450 N N . VAL A 1 201 ? -2.570 -14.687 5.923 1.00 92.44 201 VAL A N 1
ATOM 1451 C CA . VAL A 1 201 ? -1.813 -13.945 4.907 1.00 92.44 201 VAL A CA 1
ATOM 1452 C C . VAL A 1 201 ? -0.332 -14.315 4.970 1.00 92.44 201 VAL A C 1
ATOM 1454 O O . VAL A 1 201 ? 0.252 -14.657 3.943 1.00 92.44 201 VAL A O 1
ATOM 1457 N N . GLY A 1 202 ? 0.267 -14.328 6.166 1.00 90.25 202 GLY A N 1
ATOM 1458 C CA . GLY A 1 202 ? 1.661 -14.733 6.354 1.00 90.25 202 GLY A CA 1
ATOM 1459 C C . GLY A 1 202 ? 1.935 -16.153 5.848 1.00 90.25 202 GLY A C 1
ATOM 1460 O O . GLY A 1 202 ? 2.857 -16.362 5.062 1.00 90.25 202 GLY A O 1
ATOM 1461 N N . ALA A 1 203 ? 1.097 -17.125 6.223 1.00 90.56 203 ALA A N 1
ATOM 1462 C CA . ALA A 1 203 ? 1.210 -18.507 5.755 1.00 90.56 203 ALA A CA 1
ATOM 1463 C C . ALA A 1 203 ? 1.048 -18.625 4.229 1.00 90.56 203 ALA A C 1
ATOM 1465 O O . ALA A 1 203 ? 1.802 -19.354 3.583 1.00 90.56 203 ALA A O 1
ATOM 1466 N N . GLY A 1 204 ? 0.112 -17.874 3.643 1.00 93.31 204 GLY A N 1
ATOM 1467 C CA . GLY A 1 204 ? -0.084 -17.806 2.195 1.00 93.31 204 GLY A CA 1
ATOM 1468 C C . GLY A 1 204 ? 1.148 -17.280 1.455 1.00 93.31 204 GLY A C 1
ATOM 1469 O O . GLY A 1 204 ? 1.545 -17.857 0.443 1.00 93.31 204 GLY A O 1
ATOM 1470 N N . LEU A 1 205 ? 1.805 -16.242 1.983 1.00 92.06 205 LEU A N 1
ATOM 1471 C CA . LEU A 1 205 ? 3.045 -15.705 1.409 1.00 92.06 205 LEU A CA 1
ATOM 1472 C C . LEU A 1 205 ? 4.206 -16.699 1.496 1.00 92.06 205 LEU A C 1
ATOM 1474 O O . LEU A 1 205 ? 4.964 -16.825 0.537 1.00 92.06 205 LEU A O 1
ATOM 1478 N N . LEU A 1 206 ? 4.319 -17.452 2.593 1.00 92.88 206 LEU A N 1
ATOM 1479 C CA . LEU A 1 206 ? 5.320 -18.516 2.716 1.00 92.88 206 LEU A CA 1
ATOM 1480 C C . LEU A 1 206 ? 5.067 -19.652 1.716 1.00 92.88 206 LEU A C 1
ATOM 1482 O O . LEU A 1 206 ? 5.999 -20.112 1.059 1.00 92.88 206 LEU A O 1
ATOM 1486 N N . ALA A 1 207 ? 3.811 -20.069 1.543 1.00 94.44 207 ALA A N 1
ATOM 1487 C CA . ALA A 1 207 ? 3.446 -21.067 0.539 1.00 94.44 207 ALA A CA 1
ATOM 1488 C C . ALA A 1 207 ? 3.749 -20.575 -0.888 1.00 94.44 207 ALA A C 1
ATOM 1490 O O . ALA A 1 207 ? 4.322 -21.315 -1.692 1.00 94.44 207 ALA A O 1
ATOM 1491 N N . ALA A 1 208 ? 3.434 -19.312 -1.191 1.00 92.81 208 ALA A N 1
ATOM 1492 C CA . ALA A 1 208 ? 3.780 -18.684 -2.462 1.00 92.81 208 ALA A CA 1
ATOM 1493 C C . ALA A 1 208 ? 5.301 -18.632 -2.671 1.00 92.81 208 ALA A C 1
ATOM 1495 O O . ALA A 1 208 ? 5.775 -18.946 -3.762 1.00 92.81 208 ALA A O 1
ATOM 1496 N N . ALA A 1 209 ? 6.072 -18.313 -1.630 1.00 92.56 209 ALA A N 1
ATOM 1497 C CA . ALA A 1 209 ? 7.527 -18.301 -1.692 1.00 92.56 209 ALA A CA 1
ATOM 1498 C C . ALA A 1 209 ? 8.110 -19.682 -2.015 1.00 92.56 209 ALA A C 1
ATOM 1500 O O . ALA A 1 209 ? 8.967 -19.790 -2.890 1.00 92.56 209 ALA A O 1
ATOM 1501 N N . LEU A 1 210 ? 7.617 -20.745 -1.368 1.00 94.00 210 LEU A N 1
ATOM 1502 C CA . LEU A 1 210 ? 8.031 -22.123 -1.660 1.00 94.00 210 LEU A CA 1
ATOM 1503 C C . LEU A 1 210 ? 7.719 -22.504 -3.108 1.00 94.00 210 LEU A C 1
ATOM 1505 O O . LEU A 1 210 ? 8.562 -23.070 -3.803 1.00 94.00 210 LEU A O 1
ATOM 1509 N N . LEU A 1 211 ? 6.527 -22.147 -3.585 1.00 95.25 211 LEU A N 1
ATOM 1510 C CA . LEU A 1 211 ? 6.103 -22.429 -4.948 1.00 95.25 211 LEU A CA 1
ATOM 1511 C C . LEU A 1 211 ? 6.970 -21.690 -5.980 1.00 95.25 211 LEU A C 1
ATOM 1513 O O . LEU A 1 211 ? 7.430 -22.295 -6.946 1.00 95.25 211 LEU A O 1
ATOM 1517 N N . VAL A 1 212 ? 7.216 -20.397 -5.781 1.00 91.56 212 VAL A N 1
ATOM 1518 C CA . VAL A 1 212 ? 8.047 -19.574 -6.672 1.00 91.56 212 VAL A CA 1
ATOM 1519 C C . VAL A 1 212 ? 9.510 -20.030 -6.636 1.00 91.56 212 VAL A C 1
ATOM 1521 O O . VAL A 1 212 ? 10.129 -20.204 -7.686 1.00 91.56 212 VAL A O 1
ATOM 1524 N N . GLY A 1 213 ? 10.035 -20.334 -5.447 1.00 91.75 213 GLY A N 1
ATOM 1525 C CA . GLY A 1 213 ? 11.385 -20.863 -5.261 1.00 91.75 213 GLY A CA 1
ATOM 1526 C C . GLY A 1 213 ? 11.578 -22.229 -5.923 1.00 91.75 213 GLY A C 1
ATOM 1527 O O . GLY A 1 213 ? 12.591 -22.445 -6.583 1.00 91.75 213 GLY A O 1
ATOM 1528 N N . SER A 1 214 ? 10.576 -23.116 -5.852 1.00 93.88 214 SER A N 1
ATOM 1529 C CA . SER A 1 214 ? 10.608 -24.424 -6.530 1.00 93.88 214 SER A CA 1
ATOM 1530 C C . SER A 1 214 ? 10.671 -24.321 -8.060 1.00 93.88 214 SER A C 1
ATOM 1532 O O . SER A 1 214 ? 11.108 -25.256 -8.724 1.00 93.88 214 SER A O 1
ATOM 1534 N N . ARG A 1 215 ? 10.282 -23.168 -8.623 1.00 94.69 215 ARG A N 1
ATOM 1535 C CA . ARG A 1 215 ? 10.377 -22.852 -10.057 1.00 94.69 215 ARG A CA 1
ATOM 1536 C C . ARG A 1 215 ? 11.680 -22.138 -10.438 1.00 94.69 215 ARG A C 1
ATOM 1538 O O . ARG A 1 215 ? 11.840 -21.759 -11.593 1.00 94.69 215 ARG A O 1
ATOM 1545 N N . GLY A 1 216 ? 12.599 -21.948 -9.489 1.00 89.44 216 GLY A N 1
ATOM 1546 C CA . GLY A 1 216 ? 13.917 -21.348 -9.711 1.00 89.44 216 GLY A CA 1
ATOM 1547 C C . GLY A 1 216 ? 13.992 -19.830 -9.510 1.00 89.44 216 GLY A C 1
ATOM 1548 O O . GLY A 1 216 ? 15.081 -19.266 -9.607 1.00 89.44 216 GLY A O 1
ATOM 1549 N N . ASP A 1 217 ? 12.887 -19.153 -9.182 1.00 84.25 217 ASP A N 1
ATOM 1550 C CA . ASP A 1 217 ? 12.888 -17.707 -8.920 1.00 84.25 217 ASP A CA 1
ATOM 1551 C C . ASP A 1 217 ? 13.176 -17.409 -7.439 1.00 84.25 217 ASP A C 1
ATOM 1553 O O . ASP A 1 217 ? 12.330 -16.961 -6.660 1.00 84.25 217 ASP A O 1
ATOM 1557 N N . LEU A 1 218 ? 14.412 -17.710 -7.036 1.00 85.75 218 LEU A N 1
ATOM 1558 C CA . LEU A 1 218 ? 14.892 -17.497 -5.671 1.00 85.75 218 LEU A CA 1
ATOM 1559 C C . LEU A 1 218 ? 14.799 -16.033 -5.201 1.00 85.75 218 LEU A C 1
ATOM 1561 O O . LEU A 1 218 ? 14.401 -15.832 -4.054 1.00 85.75 218 LEU A O 1
ATOM 1565 N N . PRO A 1 219 ? 15.110 -15.004 -6.021 1.00 76.56 219 PRO A N 1
ATOM 1566 C CA . PRO A 1 219 ? 14.991 -13.613 -5.585 1.00 76.56 219 PRO A CA 1
ATOM 1567 C C . PRO A 1 219 ? 13.572 -13.252 -5.140 1.00 76.56 219 PRO A C 1
ATOM 1569 O O . PRO A 1 219 ? 13.389 -12.713 -4.048 1.00 76.56 219 PRO A O 1
ATOM 1572 N N . THR A 1 220 ? 12.563 -13.601 -5.942 1.00 77.50 220 THR A N 1
ATOM 1573 C CA . THR A 1 220 ? 11.161 -13.341 -5.592 1.00 77.50 220 THR A CA 1
ATOM 1574 C C . THR A 1 220 ? 10.742 -14.155 -4.369 1.00 77.50 220 THR A C 1
ATOM 1576 O O . THR A 1 220 ? 10.082 -13.628 -3.473 1.00 77.50 220 THR A O 1
ATOM 1579 N N . ALA A 1 221 ? 11.172 -15.418 -4.277 1.00 85.75 221 ALA A N 1
ATOM 1580 C CA . ALA A 1 221 ? 10.893 -16.260 -3.116 1.00 85.75 221 ALA A CA 1
ATOM 1581 C C . ALA A 1 221 ? 11.446 -15.660 -1.812 1.00 85.75 221 ALA A C 1
ATOM 1583 O O . ALA A 1 221 ? 10.723 -15.592 -0.821 1.00 85.75 221 ALA A O 1
ATOM 1584 N N . VAL A 1 222 ? 12.689 -15.167 -1.807 1.00 80.69 222 VAL A N 1
ATOM 1585 C CA . VAL A 1 222 ? 13.314 -14.547 -0.623 1.00 80.69 222 VAL A CA 1
ATOM 1586 C C . VAL A 1 222 ? 12.540 -13.314 -0.157 1.00 80.69 222 VAL A C 1
ATOM 1588 O O . VAL A 1 222 ? 12.308 -13.162 1.043 1.00 80.69 222 VAL A O 1
ATOM 1591 N N . VAL A 1 223 ? 12.088 -12.464 -1.085 1.00 78.56 223 VAL A N 1
ATOM 1592 C CA . VAL A 1 223 ? 11.260 -11.292 -0.750 1.00 78.56 223 VAL A CA 1
ATOM 1593 C C . VAL A 1 223 ? 9.941 -11.725 -0.105 1.00 78.56 223 VAL A C 1
ATOM 1595 O O . VAL A 1 223 ? 9.574 -11.205 0.949 1.00 78.56 223 VAL A O 1
ATOM 1598 N N . LEU A 1 224 ? 9.255 -12.716 -0.684 1.00 82.88 224 LEU A N 1
ATOM 1599 C CA . LEU A 1 224 ? 7.998 -13.239 -0.141 1.00 82.88 224 LEU A CA 1
ATOM 1600 C C . LEU A 1 224 ? 8.177 -13.877 1.245 1.00 82.88 224 LEU A C 1
ATOM 1602 O O . LEU A 1 224 ? 7.339 -13.653 2.119 1.00 82.88 224 LEU A O 1
ATOM 1606 N N . VAL A 1 225 ? 9.276 -14.610 1.479 1.00 84.38 225 VAL A N 1
ATOM 1607 C CA . VAL A 1 225 ? 9.621 -15.126 2.816 1.00 84.38 225 VAL A CA 1
ATOM 1608 C C . VAL A 1 225 ? 9.807 -13.977 3.798 1.00 84.38 225 VAL A C 1
ATOM 1610 O O . VAL A 1 225 ? 9.220 -14.011 4.877 1.00 84.38 225 VAL A O 1
ATOM 1613 N N . GLY A 1 226 ? 10.581 -12.952 3.432 1.00 77.19 226 GLY A N 1
ATOM 1614 C CA . GLY A 1 226 ? 10.828 -11.794 4.290 1.00 77.19 226 GLY A CA 1
ATOM 1615 C C . GLY A 1 226 ? 9.533 -11.108 4.731 1.00 77.19 226 GLY A C 1
ATOM 1616 O O . GLY A 1 226 ? 9.325 -10.897 5.927 1.00 77.19 226 GLY A O 1
ATO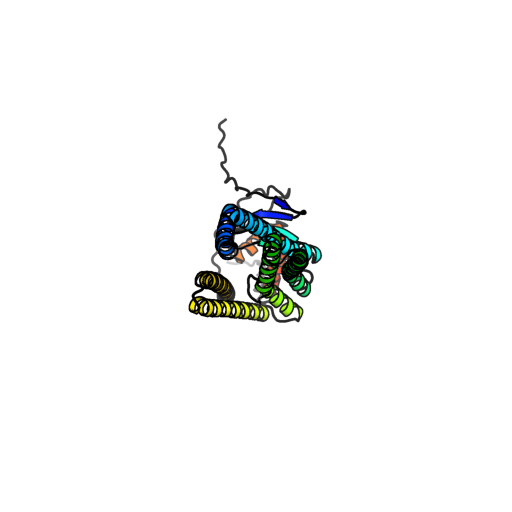M 1617 N N . ILE A 1 227 ? 8.627 -10.840 3.784 1.00 78.25 227 ILE A N 1
ATOM 1618 C CA . ILE A 1 227 ? 7.319 -10.230 4.072 1.00 78.25 227 ILE A CA 1
ATOM 1619 C C . ILE A 1 227 ? 6.465 -11.169 4.938 1.00 78.25 227 ILE A C 1
ATOM 1621 O O . ILE A 1 227 ? 5.935 -10.745 5.964 1.00 78.25 227 ILE A O 1
ATOM 1625 N N . GLY A 1 228 ? 6.357 -12.450 4.570 1.00 79.88 228 GLY A N 1
ATOM 1626 C CA . GLY A 1 228 ? 5.542 -13.429 5.296 1.00 79.88 228 GLY A CA 1
ATOM 1627 C C . GLY A 1 228 ? 5.989 -13.629 6.747 1.00 79.88 228 GLY A C 1
ATOM 1628 O O . GLY A 1 228 ? 5.157 -13.627 7.656 1.00 79.88 228 GLY A O 1
ATOM 1629 N N . VAL A 1 229 ? 7.302 -13.733 6.982 1.00 80.00 229 VAL A N 1
ATOM 1630 C CA . VAL A 1 229 ? 7.884 -13.834 8.330 1.00 80.00 229 VAL A CA 1
ATOM 1631 C C . VAL A 1 229 ? 7.627 -12.563 9.134 1.00 80.00 229 VAL A C 1
ATOM 1633 O O . VAL A 1 229 ? 7.262 -12.660 10.303 1.00 80.00 229 VAL A O 1
ATOM 1636 N N . HIS A 1 230 ? 7.777 -11.381 8.531 1.00 75.81 230 HIS A N 1
ATOM 1637 C CA . HIS A 1 230 ? 7.550 -10.111 9.220 1.00 75.81 230 HIS A CA 1
ATOM 1638 C C . HIS A 1 230 ? 6.090 -9.947 9.673 1.00 75.81 230 HIS A C 1
ATOM 1640 O O . HIS A 1 230 ? 5.841 -9.657 10.845 1.00 75.81 230 HIS A O 1
ATOM 1646 N N . LEU A 1 231 ? 5.123 -10.222 8.788 1.00 75.56 231 LEU A N 1
ATOM 1647 C CA . LEU A 1 231 ? 3.695 -10.195 9.133 1.00 75.56 231 LEU A CA 1
ATOM 1648 C C . LEU A 1 231 ? 3.358 -11.226 10.218 1.00 75.56 231 LEU A C 1
ATOM 1650 O O . LEU A 1 231 ? 2.652 -10.915 11.178 1.00 75.56 231 LEU A O 1
ATOM 1654 N N . GLY A 1 232 ? 3.919 -12.436 10.116 1.00 74.56 232 GLY A N 1
ATOM 1655 C CA . GLY A 1 232 ? 3.782 -13.464 11.146 1.00 74.56 232 GLY A CA 1
ATOM 1656 C C . GLY A 1 232 ? 4.348 -13.019 12.497 1.00 74.56 232 GLY A C 1
ATOM 1657 O O . GLY A 1 232 ? 3.699 -13.195 13.524 1.00 74.56 232 GLY A O 1
ATOM 1658 N N . ALA A 1 233 ? 5.524 -12.392 12.518 1.00 75.56 233 ALA A N 1
ATOM 1659 C CA . ALA A 1 233 ? 6.151 -11.905 13.744 1.00 75.56 233 ALA A CA 1
ATOM 1660 C C . ALA A 1 233 ? 5.315 -10.815 14.434 1.00 75.56 233 ALA A C 1
ATOM 1662 O O . ALA A 1 233 ? 5.145 -10.870 15.652 1.00 75.56 233 ALA A O 1
ATOM 1663 N N . ILE A 1 234 ? 4.749 -9.875 13.667 1.00 74.31 234 ILE A N 1
ATOM 1664 C CA . ILE A 1 234 ? 3.849 -8.828 14.183 1.00 74.31 234 ILE A CA 1
ATOM 1665 C C . ILE A 1 234 ? 2.555 -9.438 14.731 1.00 74.31 234 ILE A C 1
ATOM 1667 O O . ILE A 1 234 ? 2.100 -9.079 15.817 1.00 74.31 234 ILE A O 1
ATOM 1671 N N . ALA A 1 235 ? 1.981 -10.408 14.022 1.00 75.12 235 ALA A N 1
ATOM 1672 C CA . ALA A 1 235 ? 0.813 -11.139 14.495 1.00 75.12 235 ALA A CA 1
ATOM 1673 C C . ALA A 1 235 ? 1.106 -11.849 15.831 1.00 75.12 235 ALA A C 1
ATOM 1675 O O . ALA A 1 235 ? 0.365 -11.714 16.807 1.00 75.12 235 ALA A O 1
ATOM 1676 N N . LEU A 1 236 ? 2.229 -12.568 15.916 1.00 77.31 236 LEU A N 1
ATOM 1677 C CA . LEU A 1 236 ? 2.625 -13.274 17.134 1.00 77.31 236 LEU A CA 1
ATOM 1678 C C . LEU A 1 236 ? 2.929 -12.319 18.295 1.00 77.31 236 LEU A C 1
ATOM 1680 O O . LEU A 1 236 ? 2.596 -12.643 19.436 1.00 77.31 236 LEU A O 1
ATOM 1684 N N . SER A 1 237 ? 3.553 -11.166 18.044 1.00 74.25 237 SER A N 1
ATOM 1685 C CA . SER A 1 237 ? 3.836 -10.186 19.096 1.00 74.25 237 SER A CA 1
ATOM 1686 C C . SER A 1 237 ? 2.548 -9.570 19.643 1.00 74.25 237 SER A C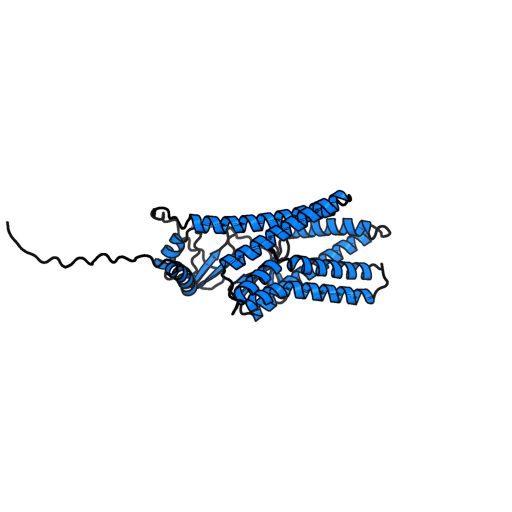 1
ATOM 1688 O O . SER A 1 237 ? 2.398 -9.485 20.864 1.00 74.25 237 SER A O 1
ATOM 1690 N N . ALA A 1 238 ? 1.579 -9.259 18.778 1.00 70.38 238 ALA A N 1
ATOM 1691 C CA . ALA A 1 238 ? 0.253 -8.798 19.182 1.00 70.38 238 ALA A CA 1
ATOM 1692 C C . ALA A 1 238 ? -0.478 -9.845 20.044 1.00 70.38 238 ALA A C 1
ATOM 1694 O O . ALA A 1 238 ? -1.000 -9.521 21.111 1.00 70.38 238 ALA A O 1
ATOM 1695 N N . ALA A 1 239 ? -0.429 -11.122 19.648 1.00 71.56 239 ALA A N 1
ATOM 1696 C CA . ALA A 1 239 ? -1.033 -12.218 20.409 1.00 71.56 239 ALA A CA 1
ATOM 1697 C C . ALA A 1 239 ? -0.406 -12.406 21.805 1.00 71.56 239 ALA A C 1
ATOM 1699 O O . ALA A 1 239 ? -1.086 -12.805 22.753 1.00 71.56 239 ALA A O 1
ATOM 1700 N N . ARG A 1 240 ? 0.900 -12.137 21.948 1.00 72.12 240 ARG A N 1
ATOM 1701 C CA . ARG A 1 240 ? 1.605 -12.213 23.239 1.00 72.12 240 ARG A CA 1
ATOM 1702 C C . ARG A 1 240 ? 1.191 -11.092 24.190 1.00 72.12 240 ARG A C 1
ATOM 1704 O O . ARG A 1 240 ? 0.998 -11.379 25.367 1.00 72.12 240 ARG A O 1
ATOM 1711 N N . HIS A 1 241 ? 1.004 -9.871 23.686 1.00 61.44 241 HIS A N 1
ATOM 1712 C CA . HIS A 1 241 ? 0.576 -8.724 24.499 1.00 61.44 241 HIS A CA 1
ATOM 1713 C C . HIS A 1 241 ? -0.838 -8.905 25.061 1.00 61.44 241 HIS A C 1
ATOM 1715 O O . HIS A 1 241 ? -1.111 -8.543 26.203 1.00 61.44 241 HIS A O 1
ATOM 1721 N N . GLU A 1 242 ? -1.734 -9.528 24.291 1.00 58.94 242 GLU A N 1
ATOM 1722 C CA . GLU A 1 242 ? -3.075 -9.851 24.782 1.00 58.94 242 GLU A CA 1
ATOM 1723 C C . GLU A 1 242 ? -3.006 -10.874 25.933 1.00 58.94 242 GLU A C 1
ATOM 1725 O O . GLU A 1 242 ? -3.687 -10.718 26.943 1.00 58.94 242 GLU A O 1
ATOM 1730 N N . ARG A 1 243 ? -2.105 -11.866 25.857 1.00 55.81 243 ARG A N 1
ATOM 1731 C CA . ARG A 1 243 ? -1.908 -12.857 26.933 1.00 55.81 243 ARG A CA 1
ATOM 1732 C C . ARG A 1 243 ? -1.258 -12.284 28.191 1.00 55.81 243 ARG A C 1
ATOM 1734 O O . ARG A 1 243 ? -1.679 -12.654 29.283 1.00 55.81 243 ARG A O 1
ATOM 1741 N N . SER A 1 244 ? -0.257 -11.412 28.066 1.00 47.16 244 SER A N 1
ATOM 1742 C CA . SER A 1 244 ? 0.387 -10.794 29.235 1.00 47.16 244 SER A CA 1
ATOM 1743 C C . SER A 1 244 ? -0.562 -9.846 29.966 1.00 47.16 244 SER A C 1
ATOM 1745 O O . SER A 1 244 ? -0.611 -9.872 31.189 1.00 47.16 244 SER A O 1
ATOM 1747 N N . SER A 1 245 ? -1.413 -9.114 29.238 1.00 47.50 245 SER A N 1
ATOM 1748 C CA . SER A 1 245 ? -2.434 -8.250 29.851 1.00 47.50 245 SER A CA 1
ATOM 1749 C C . SER A 1 245 ? -3.480 -9.010 30.680 1.00 47.50 245 SER A C 1
ATOM 1751 O O . SER A 1 245 ? -4.037 -8.456 31.619 1.00 47.50 245 SER A O 1
ATOM 1753 N N . VAL A 1 246 ? -3.717 -10.289 30.367 1.00 46.25 246 VAL A N 1
ATOM 1754 C CA . VAL A 1 246 ? -4.586 -11.183 31.152 1.00 46.25 246 VAL A CA 1
ATOM 1755 C C . VAL A 1 246 ? -3.834 -11.801 32.339 1.00 46.25 246 VAL A C 1
ATOM 1757 O O . VAL A 1 246 ? -4.448 -12.107 33.357 1.00 46.25 246 VAL A O 1
ATOM 1760 N N . ALA A 1 247 ? -2.513 -11.974 32.233 1.00 40.84 247 ALA A N 1
ATOM 1761 C CA . ALA A 1 247 ? -1.674 -12.529 33.296 1.00 40.84 247 ALA A CA 1
ATOM 1762 C C . ALA A 1 247 ? -1.356 -11.506 34.403 1.00 40.84 247 ALA A C 1
ATOM 1764 O O . ALA A 1 247 ? -1.381 -11.870 35.575 1.00 40.84 247 ALA A O 1
ATOM 1765 N N . ASP A 1 248 ? -1.141 -10.232 34.059 1.00 40.50 248 ASP A N 1
ATOM 1766 C CA . ASP A 1 248 ? -0.909 -9.152 35.037 1.00 40.50 248 ASP A CA 1
ATOM 1767 C C . ASP A 1 248 ? -2.178 -8.766 35.829 1.00 40.50 248 ASP A C 1
ATOM 1769 O O . ASP A 1 248 ? -2.098 -8.121 36.877 1.00 40.50 248 ASP A O 1
ATOM 1773 N N . ASP A 1 249 ? -3.357 -9.211 35.377 1.00 39.44 249 ASP A N 1
ATOM 1774 C CA . ASP A 1 249 ? -4.627 -9.084 36.106 1.00 39.44 249 ASP A CA 1
ATOM 1775 C C . ASP A 1 249 ? -4.751 -10.081 37.276 1.00 39.44 249 ASP A C 1
ATOM 1777 O O . ASP A 1 249 ? -5.556 -9.874 38.188 1.00 39.44 249 ASP A O 1
ATOM 1781 N N . ALA A 1 250 ? -3.905 -11.119 37.316 1.00 38.72 250 ALA A N 1
ATOM 1782 C CA . ALA A 1 250 ? -3.696 -11.974 38.484 1.00 38.72 250 ALA A CA 1
ATOM 1783 C C . ALA A 1 250 ? -2.628 -11.330 39.389 1.00 38.72 250 ALA A C 1
ATOM 1785 O O . ALA A 1 250 ? -1.480 -11.760 39.444 1.00 38.72 250 ALA A O 1
ATOM 1786 N N . GLY A 1 251 ? -3.005 -10.217 40.023 1.00 28.78 251 GLY A N 1
ATOM 1787 C CA . GLY A 1 251 ? -2.075 -9.202 40.519 1.00 28.78 251 GLY A CA 1
ATOM 1788 C C . GLY A 1 251 ? -0.921 -9.674 41.427 1.00 28.78 251 GLY A C 1
ATOM 1789 O O . GLY A 1 251 ? -1.107 -10.540 42.285 1.00 28.78 251 GLY A O 1
ATOM 1790 N N . PRO A 1 252 ? 0.258 -9.027 41.342 1.00 33.38 252 PRO A N 1
ATOM 1791 C CA . PRO A 1 252 ? 1.236 -9.048 42.415 1.00 33.38 252 PRO A CA 1
ATOM 1792 C C . PRO A 1 252 ? 0.830 -8.056 43.516 1.00 33.38 252 PRO A C 1
ATOM 1794 O O . PRO A 1 252 ? 0.286 -6.978 43.265 1.00 33.38 252 PRO A O 1
ATOM 1797 N N . THR A 1 253 ? 1.104 -8.425 44.766 1.00 30.59 253 THR A N 1
ATOM 1798 C CA . THR A 1 253 ? 0.924 -7.577 45.950 1.00 30.59 253 THR A CA 1
ATOM 1799 C C . THR A 1 253 ? 1.625 -6.221 45.775 1.00 30.59 253 THR A C 1
ATOM 1801 O O . THR A 1 253 ? 2.762 -6.174 45.296 1.00 30.59 253 THR A O 1
ATOM 1804 N N . PRO A 1 254 ? 0.990 -5.099 46.167 1.00 31.73 254 PRO A N 1
ATOM 1805 C CA . PRO A 1 254 ? 1.528 -3.773 45.902 1.00 31.73 254 PRO A CA 1
ATOM 1806 C C . PRO A 1 254 ? 2.804 -3.541 46.717 1.00 31.73 254 PRO A C 1
ATOM 1808 O O . PRO A 1 254 ? 2.764 -3.319 47.928 1.00 31.73 254 PRO A O 1
ATOM 1811 N N . ARG A 1 255 ? 3.956 -3.563 46.040 1.00 25.73 255 ARG A N 1
ATOM 1812 C CA . ARG A 1 255 ? 5.185 -2.952 46.548 1.00 25.73 255 ARG A CA 1
ATOM 1813 C C . ARG A 1 255 ? 5.191 -1.473 46.174 1.00 25.73 255 ARG A C 1
ATOM 1815 O O . ARG A 1 255 ? 4.937 -1.092 45.037 1.00 25.73 255 ARG A O 1
ATOM 1822 N N . ARG A 1 256 ? 5.461 -0.659 47.191 1.00 24.52 256 ARG A N 1
ATOM 1823 C CA . ARG A 1 256 ? 5.552 0.805 47.175 1.00 24.52 256 ARG A CA 1
ATOM 1824 C C . ARG A 1 256 ? 6.435 1.279 45.999 1.00 24.52 256 ARG A C 1
ATOM 1826 O O . ARG A 1 256 ? 7.553 0.774 45.894 1.00 24.52 256 ARG A O 1
ATOM 1833 N N . PRO A 1 257 ? 5.992 2.223 45.144 1.00 29.53 257 PRO A N 1
ATOM 1834 C CA . PRO A 1 257 ? 6.841 2.753 44.083 1.00 29.53 257 PRO A CA 1
ATOM 1835 C C . PRO A 1 257 ? 8.032 3.482 44.703 1.00 29.53 257 PRO A C 1
ATOM 1837 O O . PRO A 1 257 ? 7.855 4.346 45.566 1.00 29.53 257 PRO A O 1
ATOM 1840 N N . ALA A 1 258 ? 9.241 3.126 44.273 1.00 26.42 258 ALA A N 1
ATOM 1841 C CA . ALA A 1 258 ? 10.410 3.954 44.503 1.00 26.42 258 ALA A CA 1
ATOM 1842 C C . ALA A 1 258 ? 10.208 5.262 43.728 1.00 26.42 258 ALA A C 1
ATOM 1844 O O . ALA A 1 258 ? 9.975 5.253 42.521 1.00 26.42 258 ALA A O 1
ATOM 1845 N N . THR A 1 259 ? 10.249 6.381 44.440 1.00 30.28 259 THR A N 1
ATOM 1846 C CA . THR A 1 259 ? 10.251 7.733 43.882 1.00 30.28 259 THR A CA 1
ATOM 1847 C C . THR A 1 259 ? 11.510 7.926 43.033 1.00 30.28 259 THR A C 1
ATOM 1849 O O . THR A 1 259 ? 12.576 8.223 43.569 1.00 30.28 259 THR A O 1
ATOM 1852 N N . GLY A 1 260 ? 11.395 7.694 41.724 1.00 26.14 260 GLY A N 1
ATOM 1853 C CA . GLY A 1 260 ? 12.375 8.077 40.707 1.00 26.14 260 GLY A CA 1
ATOM 1854 C C . GLY A 1 260 ? 12.055 9.471 40.166 1.00 26.14 260 GLY A C 1
ATOM 1855 O O . GLY A 1 260 ? 10.887 9.828 40.051 1.00 26.14 260 GLY A O 1
ATOM 1856 N N . ALA A 1 261 ? 13.096 10.263 39.920 1.00 28.33 261 ALA A N 1
ATOM 1857 C CA . ALA A 1 261 ? 13.066 11.705 39.695 1.00 28.33 261 ALA A CA 1
ATOM 1858 C C . ALA A 1 261 ? 12.059 12.185 38.631 1.00 28.33 261 ALA A C 1
ATOM 1860 O O . ALA A 1 261 ? 12.010 11.675 37.514 1.00 28.33 261 ALA A O 1
ATOM 1861 N N . VAL A 1 262 ? 11.301 13.222 38.994 1.00 34.47 262 VAL A N 1
ATOM 1862 C CA . VAL A 1 262 ? 10.534 14.060 38.069 1.00 34.47 262 VAL A CA 1
ATOM 1863 C C . VAL A 1 262 ? 11.518 15.072 37.484 1.00 34.47 262 VAL A C 1
ATOM 1865 O O . VAL A 1 262 ? 11.829 16.063 38.139 1.00 34.47 262 VAL A O 1
ATOM 1868 N N . ASP A 1 263 ? 12.044 14.815 36.290 1.00 29.53 263 ASP A N 1
ATOM 1869 C CA . ASP A 1 263 ? 12.790 15.841 35.559 1.00 29.53 263 ASP A CA 1
ATOM 1870 C C . ASP A 1 263 ? 11.801 16.720 34.781 1.00 29.53 263 ASP A C 1
ATOM 1872 O O . ASP A 1 263 ? 11.127 16.276 33.847 1.00 29.53 263 ASP A O 1
ATOM 1876 N N . GLU A 1 264 ? 11.712 17.995 35.166 1.00 32.19 264 GLU A N 1
ATOM 1877 C CA . GLU A 1 264 ? 11.024 19.032 34.396 1.00 32.19 264 GLU A CA 1
ATOM 1878 C C . GLU A 1 264 ? 11.784 19.290 33.086 1.00 32.19 264 GLU A C 1
ATOM 1880 O O . GLU A 1 264 ? 12.636 20.175 32.980 1.00 32.19 264 GLU A O 1
ATOM 1885 N N . VAL A 1 265 ? 11.477 18.527 32.038 1.00 34.47 265 VAL A N 1
ATOM 1886 C CA . VAL A 1 265 ? 11.949 18.860 30.694 1.00 34.47 265 VAL A CA 1
ATOM 1887 C C . VAL A 1 265 ? 11.077 19.988 30.151 1.00 34.47 265 VAL A C 1
ATOM 1889 O O . VAL A 1 265 ? 9.913 19.795 29.800 1.00 34.47 265 VAL A O 1
ATOM 1892 N N . GLY A 1 266 ? 11.650 21.190 30.066 1.00 28.12 266 GLY A N 1
ATOM 1893 C CA . GLY A 1 266 ? 11.006 22.355 29.466 1.00 28.12 266 GLY A CA 1
ATOM 1894 C C . GLY A 1 266 ? 10.533 22.060 28.040 1.00 28.12 266 GLY A C 1
ATOM 1895 O O . GLY A 1 266 ? 11.326 22.050 27.095 1.00 28.12 266 GLY A O 1
ATOM 1896 N N . ALA A 1 267 ? 9.225 21.848 27.882 1.00 33.88 267 ALA A N 1
ATOM 1897 C CA . ALA A 1 267 ? 8.552 21.651 26.605 1.00 33.88 267 ALA A CA 1
ATOM 1898 C C . ALA A 1 267 ? 8.658 22.921 25.739 1.00 33.88 267 ALA A C 1
ATOM 1900 O O . ALA A 1 267 ? 7.766 23.772 25.688 1.00 33.88 267 ALA A O 1
ATOM 1901 N N . SER A 1 268 ? 9.781 23.065 25.038 1.00 33.16 268 SER A N 1
ATOM 1902 C CA . SER A 1 268 ? 9.998 24.126 24.057 1.00 33.16 268 SER A CA 1
ATOM 1903 C C . SER A 1 268 ? 9.158 23.847 22.811 1.00 33.16 268 SER A C 1
ATOM 1905 O O . SER A 1 268 ? 9.616 23.220 21.856 1.00 33.16 268 SER A O 1
ATOM 1907 N N . GLY A 1 269 ? 7.906 24.307 22.838 1.00 34.28 269 GLY A N 1
ATOM 1908 C CA . GLY A 1 269 ? 7.011 24.289 21.679 1.00 34.28 269 GLY A CA 1
ATOM 1909 C C . GLY A 1 269 ? 5.537 24.588 21.964 1.00 34.28 269 GLY A C 1
ATOM 1910 O O . GLY A 1 269 ? 4.803 24.890 21.030 1.00 34.28 269 GLY A O 1
ATOM 1911 N N . THR A 1 270 ? 5.093 24.538 23.224 1.00 37.31 270 THR A N 1
ATOM 1912 C CA . THR A 1 270 ? 3.673 24.730 23.597 1.00 37.31 270 THR A CA 1
ATOM 1913 C C . THR A 1 270 ? 3.412 25.940 24.495 1.00 37.31 270 THR A C 1
ATOM 1915 O O . THR A 1 270 ? 2.259 26.200 24.832 1.00 37.31 270 THR A O 1
ATOM 1918 N N . GLY A 1 271 ? 4.450 26.688 24.890 1.00 29.66 271 GLY A N 1
ATOM 1919 C CA . GLY A 1 271 ? 4.321 27.886 25.733 1.00 29.66 271 GLY A CA 1
ATOM 1920 C C . GLY A 1 271 ? 3.762 27.630 27.140 1.00 29.66 271 GLY A C 1
ATOM 1921 O O . GLY A 1 271 ? 3.412 28.582 27.831 1.00 29.66 271 GLY A O 1
ATOM 1922 N N . ARG A 1 272 ? 3.649 26.364 27.569 1.00 38.09 272 ARG A N 1
ATOM 1923 C CA . ARG A 1 272 ? 3.158 25.948 28.892 1.00 38.09 272 ARG A CA 1
ATOM 1924 C C . ARG A 1 272 ? 3.863 24.662 29.351 1.00 38.09 272 ARG A C 1
ATOM 1926 O O . ARG A 1 272 ? 4.105 23.812 28.489 1.00 38.09 272 ARG A O 1
ATOM 1933 N N . PRO A 1 273 ? 4.168 24.513 30.656 1.00 38.38 273 PRO A N 1
ATOM 1934 C CA . PRO A 1 273 ? 4.851 23.337 31.193 1.00 38.38 273 PRO A CA 1
ATOM 1935 C C . PRO A 1 273 ? 3.994 22.080 30.994 1.00 38.38 273 PRO A C 1
ATOM 1937 O O . PRO A 1 273 ? 2.782 22.106 31.217 1.00 38.38 273 PRO A O 1
ATOM 1940 N N . ALA A 1 274 ? 4.620 21.002 30.528 1.00 45.47 274 ALA A N 1
ATOM 1941 C CA . ALA A 1 274 ? 4.024 19.679 30.392 1.00 45.47 274 ALA A CA 1
ATOM 1942 C C . ALA A 1 274 ? 4.936 18.678 31.102 1.00 45.47 274 ALA A C 1
ATOM 1944 O O . ALA A 1 274 ? 6.156 18.785 30.989 1.00 45.47 274 ALA A O 1
ATOM 1945 N N . ILE A 1 275 ? 4.343 17.731 31.825 1.00 49.03 275 ILE A N 1
ATOM 1946 C CA . ILE A 1 275 ? 5.079 16.718 32.582 1.00 49.03 275 ILE A CA 1
ATOM 1947 C C . ILE A 1 275 ? 5.213 15.474 31.721 1.00 49.03 275 ILE A C 1
ATOM 1949 O O . ILE A 1 275 ? 4.231 14.978 31.160 1.00 49.03 275 ILE A O 1
ATOM 1953 N N . VAL A 1 276 ? 6.448 14.995 31.615 1.00 47.62 276 VAL A N 1
ATOM 1954 C CA . VAL A 1 276 ? 6.795 13.756 30.930 1.00 47.62 276 VAL A CA 1
ATOM 1955 C C . VAL A 1 276 ? 6.926 12.676 31.992 1.00 47.62 276 VAL A C 1
ATOM 1957 O O . VAL A 1 276 ? 7.763 12.781 32.883 1.00 47.62 276 VAL A O 1
ATOM 1960 N N . LEU A 1 277 ? 6.092 11.644 31.904 1.00 50.56 277 LEU A N 1
ATOM 1961 C CA . LEU A 1 277 ? 6.251 10.432 32.702 1.00 50.56 277 LEU A CA 1
ATOM 1962 C C . LEU A 1 277 ? 6.754 9.322 31.798 1.00 50.56 277 LEU A C 1
ATOM 1964 O O . LEU A 1 277 ? 6.064 8.926 30.860 1.00 50.56 277 LEU A O 1
ATOM 1968 N N . THR A 1 278 ? 7.921 8.787 32.120 1.00 46.75 278 THR A N 1
ATOM 1969 C CA . THR A 1 278 ? 8.428 7.549 31.538 1.00 46.75 278 THR A CA 1
ATOM 1970 C C . THR A 1 278 ? 8.095 6.411 32.495 1.00 46.75 278 THR A C 1
ATOM 1972 O O . THR A 1 278 ? 8.731 6.223 33.529 1.00 46.75 278 THR A O 1
ATOM 1975 N N . THR A 1 279 ? 7.021 5.677 32.208 1.00 52.34 279 THR A N 1
ATOM 1976 C CA . THR A 1 279 ? 6.657 4.505 33.006 1.00 52.34 279 THR A CA 1
ATOM 1977 C C . THR A 1 279 ? 5.927 3.461 32.171 1.00 52.34 279 THR A C 1
ATOM 1979 O O . THR A 1 279 ? 5.064 3.780 31.358 1.00 52.34 279 THR A O 1
ATOM 1982 N N . ASP A 1 280 ? 6.273 2.203 32.409 1.00 42.47 280 ASP A N 1
ATOM 1983 C CA . ASP A 1 280 ? 5.598 0.991 31.942 1.00 42.47 280 ASP A CA 1
ATOM 1984 C C . ASP A 1 280 ? 4.474 0.542 32.901 1.00 42.47 280 ASP A C 1
ATOM 1986 O O . ASP A 1 280 ? 3.748 -0.415 32.633 1.00 42.47 280 ASP A O 1
ATOM 1990 N N . SER A 1 281 ? 4.296 1.255 34.020 1.00 47.53 281 SER A N 1
ATOM 1991 C CA . SER A 1 281 ? 3.390 0.899 35.108 1.00 47.53 281 SER A CA 1
ATOM 1992 C C . SER A 1 281 ? 2.136 1.771 35.134 1.00 47.53 281 SER A C 1
ATOM 1994 O O . SER A 1 281 ? 2.169 2.974 35.403 1.00 47.53 281 SER A O 1
ATOM 1996 N N . PHE A 1 282 ? 0.979 1.126 34.978 1.00 52.69 282 PHE A N 1
ATOM 1997 C CA . PHE A 1 282 ? -0.340 1.748 35.137 1.00 52.69 282 PHE A CA 1
ATOM 1998 C C . PHE A 1 282 ? -0.528 2.407 36.517 1.00 52.69 282 PHE A C 1
ATOM 2000 O O . PHE A 1 282 ? -1.136 3.474 36.635 1.00 52.69 282 PHE A O 1
ATOM 2007 N N . GLY A 1 283 ? 0.028 1.796 37.569 1.00 49.94 283 GLY A N 1
ATOM 2008 C CA . GLY A 1 283 ? -0.028 2.333 38.929 1.00 49.94 283 GLY A CA 1
ATOM 2009 C C . GLY A 1 283 ? 0.751 3.641 39.078 1.00 49.94 283 GLY A C 1
ATOM 2010 O O . GLY A 1 283 ? 0.296 4.542 39.780 1.00 49.94 283 GLY A O 1
ATOM 2011 N N . ALA A 1 284 ? 1.878 3.779 38.376 1.00 55.25 284 ALA A N 1
ATOM 2012 C CA . ALA A 1 284 ? 2.667 5.006 38.373 1.00 55.25 284 ALA A CA 1
ATOM 2013 C C . ALA A 1 284 ? 1.946 6.151 37.642 1.00 55.25 284 ALA A C 1
ATOM 2015 O O . ALA A 1 284 ? 1.933 7.272 38.146 1.00 55.25 284 ALA A O 1
ATOM 2016 N N . VAL A 1 285 ? 1.254 5.863 36.530 1.00 57.69 285 VAL A N 1
ATOM 2017 C CA . VAL A 1 285 ? 0.406 6.849 35.830 1.00 57.69 285 VAL A CA 1
ATOM 2018 C C . VAL A 1 285 ? -0.737 7.331 36.731 1.00 57.69 285 VAL A C 1
ATOM 2020 O O . VAL A 1 285 ? -0.976 8.534 36.842 1.00 57.69 285 VAL A O 1
ATOM 2023 N N . SER A 1 286 ? -1.420 6.413 37.428 1.00 58.75 286 SER A N 1
ATOM 2024 C CA . SER A 1 286 ? -2.500 6.770 38.359 1.00 58.75 286 SER A CA 1
ATOM 2025 C C . SER A 1 286 ? -2.001 7.568 39.567 1.00 58.75 286 SER A C 1
ATOM 2027 O O . SER A 1 286 ? -2.691 8.485 40.010 1.00 58.75 286 SER A O 1
ATOM 2029 N N . ALA A 1 287 ? -0.827 7.230 40.108 1.00 59.50 287 ALA A N 1
ATOM 2030 C CA . ALA A 1 287 ? -0.224 7.958 41.221 1.00 59.50 287 ALA A CA 1
ATOM 2031 C C . ALA A 1 287 ? 0.171 9.379 40.800 1.00 59.50 287 ALA A C 1
ATOM 2033 O O . ALA A 1 287 ? -0.166 10.334 41.494 1.00 59.50 287 ALA A O 1
ATOM 2034 N N . ALA A 1 288 ? 0.793 9.525 39.629 1.00 63.72 288 ALA A N 1
ATOM 2035 C CA . ALA A 1 288 ? 1.206 10.819 39.109 1.00 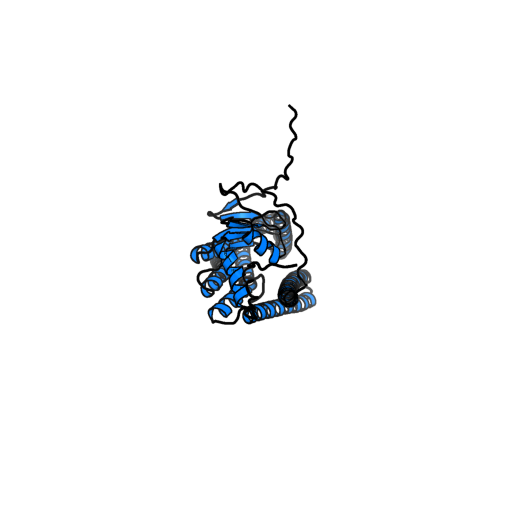63.72 288 ALA A CA 1
ATOM 2036 C C . ALA A 1 288 ? 0.017 11.743 38.784 1.00 63.72 288 ALA A C 1
ATOM 2038 O O . ALA A 1 288 ? 0.074 12.934 39.076 1.00 63.72 288 ALA A O 1
ATOM 2039 N N . LEU A 1 289 ? -1.097 11.201 38.275 1.00 65.44 289 LEU A N 1
ATOM 2040 C CA . LEU A 1 289 ? -2.349 11.950 38.079 1.00 65.44 289 LEU A CA 1
ATOM 2041 C C . LEU A 1 289 ? -3.011 12.405 39.385 1.00 65.44 289 LEU A C 1
ATOM 2043 O O . LEU A 1 289 ? -3.780 13.373 39.374 1.00 65.44 289 LEU A O 1
ATOM 2047 N N . ALA A 1 290 ? -2.769 11.691 40.487 1.00 62.16 290 ALA A N 1
ATOM 2048 C CA . ALA A 1 290 ? -3.285 12.038 41.807 1.00 62.16 290 ALA A CA 1
ATOM 2049 C C . ALA A 1 290 ? -2.435 13.122 42.483 1.00 62.16 290 ALA A C 1
ATOM 2051 O O . ALA A 1 290 ? -2.981 13.980 43.173 1.00 62.16 290 ALA A O 1
ATOM 2052 N N . THR A 1 291 ? -1.118 13.099 42.270 1.00 54.31 291 THR A N 1
ATOM 2053 C CA . THR A 1 291 ? -0.184 14.065 42.860 1.00 54.31 291 THR A CA 1
ATOM 2054 C C . THR A 1 291 ? -0.025 15.338 42.042 1.00 54.31 291 THR A C 1
ATOM 2056 O O . THR A 1 291 ? 0.232 16.384 42.632 1.00 54.31 291 THR A O 1
ATOM 2059 N N . ASP A 1 292 ? -0.193 15.278 40.718 1.00 61.31 292 ASP A N 1
ATOM 2060 C CA . ASP A 1 292 ? 0.062 16.419 39.847 1.00 61.31 292 ASP A CA 1
ATOM 2061 C C . ASP A 1 292 ? -1.212 16.972 39.178 1.00 61.31 292 ASP A C 1
ATOM 2063 O O . ASP A 1 292 ? -1.950 16.236 38.508 1.00 61.31 292 ASP A O 1
ATOM 2067 N N . PRO A 1 293 ? -1.506 18.277 39.333 1.00 57.47 293 PRO A N 1
ATOM 2068 C CA . PRO A 1 293 ? -2.672 18.904 38.732 1.00 57.47 293 PRO A CA 1
ATOM 2069 C C . PRO A 1 293 ? -2.540 19.211 37.230 1.00 57.47 293 PRO A C 1
ATOM 2071 O O . PRO A 1 293 ? -3.445 19.852 36.681 1.00 57.47 293 PRO A O 1
ATOM 2074 N N . ALA A 1 294 ? -1.470 18.778 36.552 1.00 60.00 294 ALA A N 1
ATOM 2075 C CA . ALA A 1 294 ? -1.248 19.022 35.131 1.00 60.00 294 ALA A CA 1
ATOM 2076 C C . ALA A 1 294 ? -2.485 18.716 34.260 1.00 60.00 294 ALA A C 1
ATOM 2078 O O . ALA A 1 294 ? -3.075 17.632 34.275 1.00 60.00 294 ALA A O 1
ATOM 2079 N N . GLN A 1 295 ? -2.868 19.713 33.457 1.00 55.00 295 GLN A N 1
ATOM 2080 C CA . GLN A 1 295 ? -4.028 19.672 32.557 1.00 55.00 295 GLN A CA 1
ATOM 2081 C C . GLN A 1 295 ? -3.785 18.800 31.312 1.00 55.00 295 GLN A C 1
ATOM 2083 O O . GLN A 1 295 ? -4.736 18.330 30.682 1.00 55.00 295 GLN A O 1
ATOM 2088 N N . ARG A 1 296 ? -2.514 18.598 30.935 1.00 54.84 296 ARG A N 1
ATOM 2089 C CA . ARG A 1 296 ? -2.102 17.843 29.747 1.00 54.84 296 ARG A CA 1
ATOM 2090 C C . ARG A 1 296 ? -0.875 16.992 30.029 1.00 54.84 296 ARG A C 1
ATOM 2092 O O . ARG A 1 296 ? 0.083 17.467 30.631 1.00 54.84 296 ARG A O 1
ATOM 2099 N N . TRP A 1 297 ? -0.916 15.783 29.496 1.00 65.75 297 TRP A N 1
ATOM 2100 C CA . TRP A 1 297 ? 0.103 14.755 29.621 1.00 65.75 297 TRP A CA 1
ATOM 2101 C C . TRP A 1 297 ? 0.592 14.372 28.232 1.00 65.75 297 TRP A C 1
ATOM 2103 O O . TRP A 1 297 ? -0.198 14.303 27.287 1.00 65.75 297 TRP A O 1
ATOM 2113 N N . VAL A 1 298 ? 1.896 14.162 28.098 1.00 57.81 298 VAL A N 1
ATOM 2114 C CA . VAL A 1 298 ? 2.535 13.854 26.820 1.00 57.81 298 VAL A CA 1
ATOM 2115 C C . VAL A 1 298 ? 3.207 12.498 26.947 1.00 57.81 298 VAL A C 1
ATOM 2117 O O . VAL A 1 298 ? 4.087 12.323 27.784 1.00 57.81 298 VAL A O 1
ATOM 2120 N N . LEU A 1 299 ? 2.773 11.549 26.124 1.00 57.84 299 LEU A N 1
ATOM 2121 C CA . LEU A 1 299 ? 3.453 10.276 25.955 1.00 57.84 299 LEU A CA 1
ATOM 2122 C C . LEU A 1 299 ? 4.595 10.483 24.972 1.00 57.84 299 LEU A C 1
ATOM 2124 O O . LEU A 1 299 ? 4.390 11.037 23.888 1.00 57.84 299 LEU A O 1
ATOM 2128 N N . ILE A 1 300 ? 5.775 10.036 25.368 1.00 53.53 300 ILE A N 1
ATOM 2129 C CA . ILE A 1 300 ? 6.999 10.139 24.591 1.00 53.53 300 ILE A CA 1
ATOM 2130 C C . ILE A 1 300 ? 7.536 8.719 24.382 1.00 53.53 300 ILE A C 1
ATOM 2132 O O . ILE A 1 300 ? 7.388 7.891 25.281 1.00 53.53 300 ILE A O 1
ATOM 2136 N N . ASP A 1 301 ? 8.067 8.418 23.200 1.00 50.03 301 ASP A N 1
ATOM 2137 C CA . ASP A 1 301 ? 8.751 7.150 22.929 1.00 50.03 301 ASP A CA 1
ATOM 2138 C C . ASP A 1 301 ? 10.173 7.130 23.515 1.00 50.03 301 ASP A C 1
ATOM 2140 O O . ASP A 1 301 ? 10.659 8.119 24.076 1.00 50.03 301 ASP A O 1
ATOM 2144 N N . ASP A 1 302 ? 10.841 5.982 23.397 1.00 43.56 302 ASP A N 1
ATOM 2145 C CA . ASP A 1 302 ? 12.204 5.766 23.895 1.00 43.56 302 ASP A CA 1
ATOM 2146 C C . ASP A 1 302 ? 13.229 6.687 23.199 1.00 43.56 302 ASP A C 1
ATOM 2148 O O . ASP A 1 302 ? 14.315 6.948 23.723 1.00 43.56 302 ASP A O 1
ATOM 2152 N N . GLU A 1 303 ? 12.877 7.225 22.030 1.00 40.59 303 GLU A N 1
ATOM 2153 C CA . GLU A 1 303 ? 13.665 8.182 21.261 1.00 40.59 303 GLU A CA 1
ATOM 2154 C C . GLU A 1 303 ? 13.439 9.651 21.668 1.00 40.59 303 GLU A C 1
ATOM 2156 O O . GLU A 1 303 ? 14.167 10.538 21.200 1.00 40.59 303 GLU A O 1
ATOM 2161 N N . GLY A 1 304 ? 12.493 9.929 22.568 1.00 44.50 304 GLY A N 1
ATOM 2162 C CA . GLY A 1 304 ? 12.190 11.280 23.035 1.00 44.50 304 GLY A CA 1
ATOM 2163 C C . GLY A 1 304 ? 11.166 12.033 22.172 1.00 44.50 304 GLY A C 1
ATOM 2164 O O . GLY A 1 304 ? 10.980 13.242 22.362 1.00 44.50 304 GLY A O 1
ATOM 2165 N N . ASP A 1 305 ? 10.496 11.355 21.238 1.00 45.09 305 ASP A N 1
ATOM 2166 C CA . ASP A 1 305 ? 9.471 11.913 20.362 1.00 45.09 305 ASP A CA 1
ATOM 2167 C C . ASP A 1 305 ? 8.058 11.750 20.940 1.00 45.09 305 ASP A C 1
ATOM 2169 O O . ASP A 1 305 ? 7.690 10.754 21.553 1.00 45.09 305 ASP A O 1
ATOM 2173 N N . VAL A 1 306 ? 7.220 12.770 20.740 1.00 48.25 306 VAL A N 1
ATOM 2174 C CA . VAL A 1 306 ? 5.842 12.773 21.248 1.00 48.25 306 VAL A CA 1
ATOM 2175 C C . VAL A 1 306 ? 4.976 11.795 20.454 1.00 48.25 306 VAL A C 1
ATOM 2177 O O . VAL A 1 306 ? 4.642 12.056 19.297 1.00 48.25 306 VAL A O 1
ATOM 2180 N N . VAL A 1 307 ? 4.543 10.727 21.118 1.00 48.06 307 VAL A N 1
ATOM 2181 C CA . VAL A 1 307 ? 3.656 9.684 20.587 1.00 48.06 307 VAL A CA 1
ATOM 2182 C C . VAL A 1 307 ? 2.194 10.115 20.674 1.00 48.06 307 VAL A C 1
ATOM 2184 O O . VAL A 1 307 ? 1.440 9.994 19.709 1.00 48.06 307 VAL A O 1
ATOM 2187 N N . SER A 1 308 ? 1.775 10.659 21.819 1.00 50.66 308 SER A N 1
ATOM 2188 C CA . SER A 1 308 ? 0.402 11.129 22.020 1.00 50.66 308 SER A CA 1
ATOM 2189 C C . SER A 1 308 ? 0.316 12.218 23.081 1.00 50.66 308 SER A C 1
ATOM 2191 O O . SER A 1 308 ? 1.150 12.315 23.973 1.00 50.66 308 SER A O 1
ATOM 2193 N N . VAL A 1 309 ? -0.724 13.045 23.000 1.00 64.00 309 VAL A N 1
ATOM 2194 C CA . VAL A 1 309 ? -1.038 14.047 24.023 1.00 64.00 309 VAL A CA 1
ATOM 2195 C C . VAL A 1 309 ? -2.434 13.761 24.535 1.00 64.00 309 VAL A C 1
ATOM 2197 O O . VAL A 1 309 ? -3.368 13.679 23.739 1.00 64.00 309 VAL A O 1
ATOM 2200 N N . TRP A 1 310 ? -2.569 13.638 25.848 1.00 61.28 310 TRP A N 1
ATOM 2201 C CA . TRP A 1 310 ? -3.838 13.378 26.510 1.00 61.28 310 TRP A CA 1
ATOM 2202 C C . TRP A 1 310 ? -4.176 14.505 27.474 1.00 61.28 310 TRP A C 1
ATOM 2204 O O . TRP A 1 310 ? -3.319 15.042 28.180 1.00 61.28 310 TRP A O 1
ATOM 2214 N N . SER A 1 311 ? -5.446 14.879 27.506 1.00 70.12 311 SER A N 1
ATOM 2215 C CA . SER A 1 311 ? -5.990 15.691 28.587 1.00 70.12 311 SER A CA 1
ATOM 2216 C C . SER A 1 311 ? -6.123 14.855 29.856 1.00 70.12 311 SER A C 1
ATOM 2218 O O . SER A 1 311 ? -6.265 13.629 29.815 1.00 70.12 311 SER A O 1
ATOM 2220 N N . ARG A 1 312 ? -6.119 15.534 31.005 1.00 65.62 312 ARG A N 1
ATOM 2221 C CA . ARG A 1 312 ? -6.385 14.884 32.291 1.00 65.62 312 ARG A CA 1
ATOM 2222 C C . ARG A 1 312 ? -7.714 14.127 32.284 1.00 65.62 312 ARG A C 1
ATOM 2224 O O . ARG A 1 312 ? -7.774 13.035 32.825 1.00 65.62 312 ARG A O 1
ATOM 2231 N N . GLU A 1 313 ? -8.740 14.686 31.648 1.00 68.75 313 GLU A N 1
ATOM 2232 C CA . GLU A 1 313 ? -10.083 14.102 31.535 1.00 68.75 313 GLU A CA 1
ATOM 2233 C C . GLU A 1 313 ? -10.116 12.835 30.674 1.00 68.75 313 GLU A C 1
ATOM 2235 O O . GLU A 1 313 ? -10.824 11.885 30.996 1.00 68.75 313 GLU A O 1
ATOM 2240 N N . GLU A 1 314 ? -9.355 12.797 29.579 1.00 64.44 314 GLU A N 1
ATOM 2241 C CA . GLU A 1 314 ? -9.218 11.594 28.751 1.00 64.44 314 GLU A CA 1
ATOM 2242 C C . GLU A 1 314 ? -8.494 10.489 29.515 1.00 64.44 314 GLU A C 1
ATOM 2244 O O . GLU A 1 314 ? -8.953 9.349 29.525 1.00 64.44 314 GLU A O 1
ATOM 2249 N N . LEU A 1 315 ? -7.412 10.839 30.214 1.00 67.62 315 LEU A N 1
ATOM 2250 C CA . LEU A 1 315 ? -6.675 9.905 31.056 1.00 67.62 315 LEU A CA 1
ATOM 2251 C C . LEU A 1 315 ? -7.535 9.377 32.205 1.00 67.62 315 LEU A C 1
ATOM 2253 O O . LEU A 1 315 ? -7.635 8.167 32.377 1.00 67.62 315 LEU A O 1
ATOM 2257 N N . THR A 1 316 ? -8.218 10.241 32.956 1.00 68.50 316 THR A N 1
ATOM 2258 C CA . THR A 1 316 ? -9.107 9.800 34.041 1.00 68.50 316 THR A CA 1
ATOM 2259 C C . THR A 1 316 ? -10.297 9.002 33.527 1.00 68.50 316 THR A C 1
ATOM 2261 O O . THR A 1 316 ? -10.722 8.078 34.212 1.00 68.50 316 THR A O 1
ATOM 2264 N N . ARG A 1 317 ? -10.805 9.277 32.318 1.00 68.56 317 ARG A N 1
ATOM 2265 C CA . ARG A 1 317 ? -11.841 8.452 31.681 1.00 68.56 317 ARG A CA 1
ATOM 2266 C C . ARG A 1 317 ? -11.314 7.065 31.321 1.00 68.56 317 ARG A C 1
ATOM 2268 O O . ARG A 1 317 ? -11.983 6.092 31.630 1.00 68.56 317 ARG A O 1
ATOM 2275 N N . ILE A 1 318 ? -10.123 6.961 30.731 1.00 62.38 318 ILE A N 1
ATOM 2276 C CA . ILE A 1 318 ? -9.491 5.673 30.391 1.00 62.38 318 ILE A CA 1
ATOM 2277 C C . ILE A 1 318 ? -9.206 4.852 31.658 1.00 62.38 318 ILE A C 1
ATOM 2279 O O . ILE A 1 318 ? -9.470 3.649 31.696 1.00 62.38 318 ILE A O 1
ATOM 2283 N N . LEU A 1 319 ? -8.702 5.503 32.711 1.00 63.84 319 LEU A N 1
ATOM 2284 C CA . LEU A 1 319 ? -8.473 4.873 34.014 1.00 63.84 319 LEU A CA 1
ATOM 2285 C C . LEU A 1 319 ? -9.795 4.466 34.685 1.00 63.84 319 LEU A C 1
ATOM 2287 O O . LEU A 1 319 ? -9.903 3.376 35.245 1.00 63.84 319 LEU A O 1
ATOM 2291 N N . GLY A 1 320 ? -10.810 5.327 34.590 1.00 56.50 320 GLY A N 1
ATOM 2292 C CA . GLY A 1 320 ? -12.151 5.125 35.132 1.00 56.50 320 GLY A CA 1
ATOM 2293 C C . GLY A 1 320 ? -12.903 3.968 34.473 1.00 56.50 320 GLY A C 1
ATOM 2294 O O . GLY A 1 320 ? -13.461 3.130 35.179 1.00 56.50 320 GLY A O 1
ATOM 2295 N N . ASP A 1 321 ? -12.865 3.874 33.144 1.00 52.00 321 ASP A N 1
ATOM 2296 C CA . ASP A 1 321 ? -13.547 2.837 32.355 1.00 52.00 321 ASP A CA 1
ATOM 2297 C C . ASP A 1 321 ? -12.997 1.436 32.675 1.00 52.00 321 ASP A C 1
ATOM 2299 O O . ASP A 1 321 ? -13.749 0.480 32.854 1.00 52.00 321 ASP A O 1
ATOM 2303 N N . ARG A 1 322 ? -11.683 1.325 32.918 1.00 47.59 322 ARG A N 1
ATOM 2304 C CA . ARG A 1 322 ? -11.070 0.076 33.405 1.00 47.59 322 ARG A CA 1
ATOM 2305 C C . ARG A 1 322 ? -11.399 -0.256 34.863 1.00 47.59 322 ARG A C 1
ATOM 2307 O O . ARG A 1 322 ? -11.386 -1.428 35.227 1.00 47.59 322 ARG A O 1
ATOM 2314 N N . SER A 1 323 ? -11.716 0.731 35.704 1.00 46.41 323 SER A N 1
ATOM 2315 C CA . SER A 1 323 ? -12.216 0.465 37.065 1.00 46.41 323 SER A CA 1
ATOM 2316 C C . SER A 1 323 ? -13.694 0.055 37.095 1.00 46.41 323 SER A C 1
ATOM 2318 O O . SER A 1 323 ? -14.106 -0.686 37.988 1.00 46.41 323 SER A O 1
ATOM 2320 N N . ALA A 1 324 ? -14.485 0.472 36.098 1.00 36.84 324 ALA A N 1
ATOM 2321 C CA . ALA A 1 324 ? -15.884 0.074 35.948 1.00 36.84 324 ALA A CA 1
ATOM 2322 C C . ALA A 1 324 ? -16.032 -1.400 35.526 1.00 36.84 324 ALA A C 1
ATOM 2324 O O . ALA A 1 324 ? -16.971 -2.061 35.971 1.00 36.84 324 ALA A O 1
ATOM 2325 N N . ASP A 1 325 ? -15.061 -1.934 34.776 1.00 35.31 325 ASP A N 1
ATOM 2326 C CA . ASP A 1 325 ? -14.973 -3.359 34.409 1.00 35.31 325 ASP A CA 1
ATOM 2327 C C . ASP A 1 325 ? -14.611 -4.271 35.609 1.00 35.31 325 ASP A C 1
ATOM 2329 O O . ASP A 1 325 ? -14.683 -5.494 35.532 1.00 35.31 325 ASP A O 1
ATOM 2333 N N . ARG A 1 326 ? -14.273 -3.681 36.770 1.00 37.94 326 ARG A N 1
ATOM 2334 C CA . ARG A 1 326 ? -13.928 -4.379 38.021 1.00 37.94 326 ARG A CA 1
ATOM 2335 C C . ARG A 1 326 ? -14.848 -4.019 39.195 1.00 37.94 326 ARG A C 1
ATOM 2337 O O . ARG A 1 326 ? -14.377 -3.795 40.313 1.00 37.94 326 ARG A O 1
ATOM 2344 N N . ARG A 1 327 ? -16.175 -4.010 39.014 1.00 27.42 327 ARG A N 1
ATOM 2345 C CA . ARG A 1 327 ? -17.089 -4.035 40.178 1.00 27.42 327 ARG A CA 1
ATOM 2346 C C . ARG A 1 327 ? -17.048 -5.400 40.876 1.00 27.42 327 ARG A C 1
ATOM 2348 O O . ARG A 1 327 ? -17.958 -6.208 40.739 1.00 27.42 327 ARG A O 1
ATOM 2355 N N . THR A 1 328 ? -16.034 -5.592 41.715 1.00 25.91 328 THR A N 1
ATOM 2356 C CA . THR A 1 328 ? -16.080 -6.539 42.834 1.00 25.91 328 THR A CA 1
ATOM 2357 C C . THR A 1 328 ? -15.597 -5.831 44.100 1.00 25.91 328 THR A C 1
ATOM 2359 O O . THR A 1 328 ? -14.430 -5.484 44.236 1.00 25.91 328 THR A O 1
ATOM 2362 N N . SER A 1 329 ? -16.562 -5.584 44.992 1.00 24.34 329 SER A N 1
ATOM 2363 C CA . SER A 1 329 ? -16.450 -5.219 46.413 1.00 24.34 329 SER A CA 1
ATOM 2364 C C . SER A 1 329 ? -15.511 -4.069 46.812 1.00 24.34 329 SER A C 1
ATOM 2366 O O . SER A 1 329 ? -14.386 -4.292 47.254 1.00 24.34 329 SER A O 1
ATOM 2368 N N . VAL A 1 330 ? -16.047 -2.846 46.857 1.00 24.17 330 VAL A N 1
ATOM 2369 C CA . VAL A 1 330 ? -15.605 -1.861 47.857 1.00 24.17 330 VAL A CA 1
ATOM 2370 C C . VAL A 1 330 ? -16.344 -2.191 49.153 1.00 24.17 330 VAL A C 1
ATOM 2372 O O . VAL A 1 330 ? -17.528 -1.893 49.296 1.00 24.17 330 VAL A O 1
ATOM 2375 N N . ARG A 1 331 ? -15.665 -2.867 50.083 1.00 22.42 331 ARG A N 1
ATOM 2376 C CA . ARG A 1 331 ? -16.135 -3.016 51.463 1.00 22.42 331 ARG A CA 1
ATOM 2377 C C . ARG A 1 331 ? -15.663 -1.779 52.224 1.00 22.42 331 ARG A C 1
ATOM 2379 O O . ARG A 1 331 ? -14.468 -1.602 52.435 1.00 22.42 331 ARG A O 1
ATOM 2386 N N . THR A 1 332 ? -16.592 -0.905 52.584 1.00 26.50 332 THR A N 1
ATOM 2387 C CA . THR A 1 332 ? -16.351 0.201 53.513 1.00 26.50 332 THR A CA 1
ATOM 2388 C C . THR A 1 332 ? -15.976 -0.371 54.882 1.00 26.50 332 THR A C 1
ATOM 2390 O O . THR A 1 332 ? -16.731 -1.149 55.462 1.00 26.50 332 THR A O 1
ATOM 2393 N N . LEU A 1 333 ? -14.799 -0.009 55.395 1.00 26.80 333 LEU A N 1
ATOM 2394 C CA . LEU A 1 333 ? -14.477 -0.154 56.816 1.00 26.80 333 LEU A CA 1
ATOM 2395 C C . LEU A 1 333 ? -14.912 1.131 57.543 1.00 26.80 333 LEU A C 1
ATOM 2397 O O . LEU A 1 333 ? -14.775 2.215 56.971 1.00 26.80 333 LEU A O 1
ATOM 2401 N N . PRO A 1 334 ? -15.496 1.026 58.749 1.00 27.02 334 PRO A N 1
ATOM 2402 C CA . PRO A 1 334 ? -16.180 2.135 59.402 1.00 27.02 334 PRO A CA 1
ATOM 2403 C C . PRO A 1 334 ? -15.209 3.200 59.919 1.00 27.02 334 PRO A C 1
ATOM 2405 O O . PRO A 1 334 ? -14.093 2.905 60.344 1.00 27.02 334 PRO A O 1
ATOM 2408 N N . ALA A 1 335 ? -15.687 4.444 59.913 1.00 31.58 335 ALA A N 1
ATOM 2409 C CA . ALA A 1 335 ? -15.080 5.558 60.621 1.00 31.58 335 ALA A CA 1
ATOM 2410 C C . ALA A 1 335 ? -15.005 5.250 62.127 1.00 31.58 335 ALA A C 1
ATOM 2412 O O . ALA A 1 335 ? -15.984 4.794 62.721 1.00 31.58 335 ALA A O 1
ATOM 2413 N N . HIS A 1 336 ? -13.851 5.511 62.739 1.00 32.25 336 HIS A N 1
ATOM 2414 C CA . HIS A 1 336 ? -13.709 5.534 64.194 1.00 32.25 336 HIS A CA 1
ATOM 2415 C C . HIS A 1 336 ? -14.729 6.516 64.815 1.00 32.25 336 HIS A C 1
ATOM 2417 O O . HIS A 1 336 ? -14.803 7.658 64.355 1.00 32.25 336 HIS A O 1
ATOM 2423 N N . PRO A 1 337 ? -15.499 6.119 65.848 1.00 35.50 337 PRO A N 1
ATOM 2424 C CA . PRO A 1 337 ? -16.315 7.038 66.639 1.00 35.50 337 PRO A CA 1
ATOM 2425 C C . PRO A 1 337 ? -15.464 7.708 67.747 1.00 35.50 337 PRO A C 1
ATOM 2427 O O . PRO A 1 337 ? -14.319 7.302 67.967 1.00 35.50 337 PRO A O 1
ATOM 2430 N N . PRO A 1 338 ? -15.974 8.769 68.402 1.00 38.06 338 PRO A N 1
ATOM 2431 C CA . PRO A 1 338 ? -15.157 9.769 69.084 1.00 38.06 338 PRO A CA 1
ATOM 2432 C C . PRO A 1 338 ? -14.622 9.266 70.429 1.00 38.06 338 PRO A C 1
ATOM 2434 O O . PRO A 1 338 ? -15.308 8.552 71.157 1.00 38.06 338 PRO A O 1
ATOM 2437 N N . SER A 1 339 ? -13.409 9.693 70.782 1.00 36.84 339 SER A N 1
ATOM 2438 C CA . SER A 1 339 ? -12.894 9.597 72.147 1.00 36.84 339 SER A CA 1
ATOM 2439 C C . SER A 1 339 ? -13.573 10.660 73.008 1.00 36.84 339 SER A C 1
ATOM 2441 O O . SER A 1 339 ? -13.377 11.852 72.765 1.00 36.84 339 SER A O 1
ATOM 2443 N N . ASN A 1 340 ? -14.346 10.237 74.004 1.00 37.19 340 ASN A N 1
ATOM 2444 C CA . ASN A 1 340 ? -14.707 11.090 75.128 1.00 37.19 340 ASN A CA 1
ATOM 2445 C C . ASN A 1 340 ? -14.329 10.377 76.430 1.00 37.19 340 ASN A C 1
ATOM 2447 O O . ASN A 1 340 ? -14.519 9.166 76.550 1.00 37.19 340 ASN A O 1
ATOM 2451 N N . ASP A 1 341 ? -13.746 11.159 77.331 1.00 45.62 341 ASP A N 1
ATOM 2452 C CA . ASP A 1 341 ? -13.227 10.814 78.653 1.00 45.62 341 ASP A CA 1
ATOM 2453 C C . ASP A 1 341 ? -14.149 9.923 79.501 1.00 45.62 341 ASP A C 1
ATOM 2455 O O . ASP A 1 341 ? -15.352 10.168 79.553 1.00 45.62 341 ASP A O 1
ATOM 2459 N N . ASP A 1 342 ? -13.562 9.004 80.286 1.00 38.41 342 ASP A N 1
ATOM 2460 C CA . ASP A 1 342 ? -13.831 8.985 81.732 1.00 38.41 342 ASP A CA 1
ATOM 2461 C C . ASP A 1 342 ? -12.757 8.245 82.566 1.00 38.41 342 ASP A C 1
ATOM 2463 O O . ASP A 1 342 ? -12.476 7.061 82.405 1.00 38.41 342 ASP A O 1
ATOM 2467 N N . ARG A 1 343 ? -12.142 9.050 83.435 1.00 40.41 343 ARG A N 1
ATOM 2468 C CA . ARG A 1 343 ? -11.660 8.887 84.818 1.00 40.41 343 ARG A CA 1
ATOM 2469 C C . ARG A 1 343 ? -11.502 7.503 85.495 1.00 40.41 343 ARG A C 1
ATOM 2471 O O . ARG A 1 343 ? -12.362 6.633 85.465 1.00 40.41 343 ARG A O 1
ATOM 2478 N N . THR A 1 344 ? -10.495 7.522 86.382 1.00 43.56 344 THR A N 1
ATOM 2479 C CA . THR A 1 344 ? -10.266 6.759 87.634 1.00 43.56 344 THR A CA 1
ATOM 2480 C C . THR A 1 344 ? -9.569 5.396 87.537 1.00 43.56 344 THR A C 1
ATOM 2482 O O . THR A 1 344 ? -10.196 4.368 87.318 1.00 43.56 344 THR A O 1
ATOM 2485 N N . ALA A 1 345 ? -8.258 5.373 87.795 1.00 36.94 345 ALA A N 1
ATOM 2486 C CA . ALA A 1 345 ? -7.678 5.195 89.134 1.00 36.94 345 ALA A CA 1
ATOM 2487 C C . ALA A 1 345 ? -6.240 5.739 89.153 1.00 36.94 345 ALA A C 1
ATOM 2489 O O . ALA A 1 345 ? -5.576 5.650 88.096 1.00 36.94 345 ALA A O 1
#

InterPro domains:
  IPR008915 Peptidase M50 [PF02163] (65-138)
  IPR008915 Peptidase M50 [PF02163] (151-190)